Protein AF-A0AA37H7M9-F1 (afdb_monomer_lite)

Radius of gyration: 29.8 Å; chains: 1; bounding box: 54×52×130 Å

Secondary structure (DSSP, 8-state):
--HHHHHHHTT-----SS-PPPPHHHHHHHHHHHHHHHHHHHH--SS--HHHHHHHHTSSS--SSHHHHHHHHHHH-HHHHHHHHHHHHHHH-PPTT----B----TTS----TT-GGGSTT--GGGTT-BSSTTSPP-GGGSGGG---TTB-TTT-SBP-GGG-SS-SS---S--TT-S--HHHHHHHHHHH-GGGGHHHHHHHTTTB-TTT-SBPPTT-EEEESS-HHHHHHHTTTS-HHHHGGGTSTTTEEEE-HHHHHHHHHHHHHHHHHHHHHHHHHHHHT----------PPPTT------

pLDDT: mean 84.85, std 18.88, range [40.47, 98.69]

Organism: NCBI:txid2038277

Structure (mmCIF, N/CA/C/O backbone):
data_AF-A0AA37H7M9-F1
#
_entry.id   AF-A0AA37H7M9-F1
#
loop_
_atom_site.group_PDB
_atom_site.id
_atom_site.type_symbol
_atom_site.label_atom_id
_atom_site.label_alt_id
_atom_site.label_comp_id
_atom_site.label_asym_id
_atom_site.label_entity_id
_atom_site.label_seq_id
_atom_site.pdbx_PDB_ins_code
_atom_site.Cartn_x
_atom_site.Cartn_y
_atom_site.Cartn_z
_atom_site.occupancy
_atom_site.B_iso_or_equiv
_atom_site.auth_seq_id
_atom_site.auth_comp_id
_atom_site.auth_asym_id
_atom_site.auth_atom_id
_atom_site.pdbx_PDB_model_num
ATOM 1 N N . MET A 1 1 ? 6.239 -7.434 -36.871 1.00 49.59 1 MET A N 1
ATOM 2 C CA . MET A 1 1 ? 5.783 -6.298 -36.047 1.00 49.59 1 MET A CA 1
ATOM 3 C C . MET A 1 1 ? 5.799 -6.686 -34.582 1.00 49.59 1 MET A C 1
ATOM 5 O O . MET A 1 1 ? 5.120 -7.639 -34.207 1.00 49.59 1 MET A O 1
ATOM 9 N N . THR A 1 2 ? 6.576 -5.991 -33.763 1.00 62.47 2 THR A N 1
ATOM 10 C CA . THR A 1 2 ? 6.638 -6.235 -32.319 1.00 62.47 2 THR A CA 1
ATOM 11 C C . THR A 1 2 ? 5.370 -5.711 -31.629 1.00 62.47 2 THR A C 1
ATOM 13 O O . THR A 1 2 ? 4.677 -4.814 -32.116 1.00 62.47 2 THR A O 1
ATOM 16 N N . LEU A 1 3 ? 5.032 -6.260 -30.458 1.00 52.28 3 LEU A N 1
ATOM 17 C CA . LEU A 1 3 ? 3.915 -5.763 -29.641 1.00 52.28 3 LEU A CA 1
ATOM 18 C C . LEU A 1 3 ? 4.113 -4.280 -29.243 1.00 52.28 3 LEU A C 1
ATOM 20 O O . LEU A 1 3 ? 3.139 -3.551 -29.053 1.00 52.28 3 LEU A O 1
ATOM 24 N N . ALA A 1 4 ? 5.371 -3.832 -29.148 1.00 49.44 4 ALA A N 1
ATOM 25 C CA . ALA A 1 4 ? 5.747 -2.448 -28.870 1.00 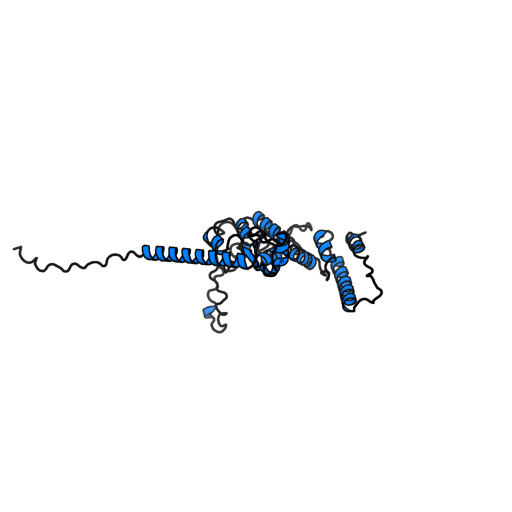49.44 4 ALA A CA 1
ATOM 26 C C . ALA A 1 4 ? 5.407 -1.501 -30.037 1.00 49.44 4 ALA A C 1
ATOM 28 O O . ALA A 1 4 ? 4.900 -0.403 -29.795 1.00 49.44 4 ALA A O 1
ATOM 29 N N . GLU A 1 5 ? 5.583 -1.948 -31.285 1.00 50.59 5 GLU A N 1
ATOM 30 C CA . GLU A 1 5 ? 5.213 -1.186 -32.489 1.00 50.59 5 GLU A CA 1
ATOM 31 C C . GLU A 1 5 ? 3.694 -0.983 -32.584 1.00 50.59 5 GLU A C 1
ATOM 33 O O . GLU A 1 5 ? 3.228 0.130 -32.824 1.00 50.59 5 GLU A O 1
ATOM 38 N N . ARG A 1 6 ? 2.896 -2.022 -32.293 1.00 56.03 6 ARG A N 1
ATOM 39 C CA . ARG A 1 6 ? 1.421 -1.931 -32.331 1.00 56.03 6 ARG A CA 1
ATOM 40 C C . ARG A 1 6 ? 0.844 -1.029 -31.233 1.00 56.03 6 ARG A C 1
ATOM 42 O O . ARG A 1 6 ? -0.179 -0.387 -31.448 1.00 56.03 6 ARG A O 1
ATOM 49 N N . LEU A 1 7 ? 1.483 -0.968 -30.062 1.00 54.03 7 LEU A N 1
ATOM 50 C CA . LEU A 1 7 ? 1.055 -0.101 -28.955 1.00 54.03 7 LEU A CA 1
ATOM 51 C C . LEU A 1 7 ? 1.539 1.349 -29.111 1.00 54.03 7 LEU A C 1
ATOM 53 O O . LEU A 1 7 ? 0.868 2.259 -28.630 1.00 54.03 7 LEU A O 1
ATOM 57 N N . SER A 1 8 ? 2.668 1.572 -29.789 1.00 51.94 8 SER A N 1
ATOM 58 C CA . SER A 1 8 ? 3.183 2.915 -30.081 1.00 51.94 8 SER A CA 1
ATOM 59 C C . SER A 1 8 ? 2.393 3.619 -31.187 1.00 51.94 8 SER A C 1
ATOM 61 O O . SER A 1 8 ? 2.158 4.821 -31.080 1.00 51.94 8 SER A O 1
ATOM 63 N N . ALA A 1 9 ? 1.910 2.877 -32.189 1.00 46.19 9 ALA A N 1
ATOM 64 C CA . ALA A 1 9 ? 1.104 3.427 -33.281 1.00 46.19 9 ALA A CA 1
ATOM 65 C C . ALA A 1 9 ? -0.243 4.018 -32.813 1.00 46.19 9 ALA A C 1
ATOM 67 O O . ALA A 1 9 ? -0.716 4.992 -33.385 1.00 46.19 9 ALA A O 1
ATOM 68 N N . ALA A 1 10 ? -0.830 3.501 -31.727 1.00 43.34 10 ALA A N 1
ATOM 69 C CA . ALA A 1 10 ? -2.107 3.987 -31.191 1.00 43.34 10 ALA A CA 1
ATOM 70 C C . ALA A 1 10 ? -2.009 5.304 -30.388 1.00 43.34 10 ALA A C 1
ATOM 72 O O . ALA A 1 10 ? -3.030 5.837 -29.965 1.00 43.34 10 ALA A O 1
ATOM 73 N N . VAL A 1 11 ? -0.798 5.817 -30.134 1.00 49.84 11 VAL A N 1
ATOM 74 C CA . VAL A 1 11 ? -0.567 7.063 -29.369 1.00 49.84 11 VAL A CA 1
ATOM 75 C C . VAL A 1 11 ? -0.139 8.221 -30.283 1.00 49.84 11 VAL A C 1
ATOM 77 O O . VAL A 1 11 ? -0.049 9.361 -29.838 1.00 49.84 11 VAL A O 1
ATOM 80 N N . ALA A 1 12 ? 0.112 7.955 -31.566 1.00 44.06 12 ALA A N 1
ATOM 81 C CA . ALA A 1 12 ? 0.663 8.916 -32.514 1.00 44.06 12 ALA A CA 1
ATOM 82 C C . ALA A 1 12 ? -0.407 9.514 -33.443 1.00 44.06 12 ALA A C 1
ATOM 84 O O . ALA A 1 12 ? -0.241 9.493 -34.653 1.00 44.06 12 ALA A O 1
ATOM 85 N N . THR A 1 13 ? -1.492 10.060 -32.895 1.00 43.62 13 THR A N 1
ATOM 86 C CA . THR A 1 13 ? -2.420 10.920 -33.653 1.00 43.62 13 THR A CA 1
ATOM 87 C C . THR A 1 13 ? -3.107 11.911 -32.719 1.00 43.62 13 THR A C 1
ATOM 89 O O . THR A 1 13 ? -4.278 11.756 -32.397 1.00 43.62 13 THR A O 1
ATOM 92 N N . GLU A 1 14 ? -2.382 12.940 -32.283 1.00 44.22 14 GLU A N 1
ATOM 93 C CA . GLU A 1 14 ? -2.992 14.203 -31.852 1.00 44.22 14 GLU A CA 1
ATOM 94 C C . GLU A 1 14 ? -2.162 15.363 -32.415 1.00 44.22 14 GLU A C 1
ATOM 96 O O . GLU A 1 14 ? -1.247 15.887 -31.785 1.00 44.22 14 GLU A O 1
ATOM 101 N N . THR A 1 15 ? -2.472 15.755 -33.649 1.00 47.00 15 THR A N 1
ATOM 102 C CA . THR A 1 15 ? -2.198 17.108 -34.137 1.00 47.00 15 THR A CA 1
ATOM 103 C C . THR A 1 15 ? -3.117 18.054 -33.369 1.00 47.00 15 THR A C 1
ATOM 105 O O . THR A 1 15 ? -4.334 18.026 -33.560 1.00 47.00 15 THR A O 1
ATOM 108 N N . GLY A 1 16 ? -2.556 18.836 -32.446 1.00 47.00 16 GLY A N 1
ATOM 109 C CA . GLY A 1 16 ? -3.320 19.802 -31.659 1.00 47.00 16 GLY A CA 1
ATOM 110 C C . GLY A 1 16 ? -4.005 20.860 -32.542 1.00 47.00 16 GLY A C 1
ATOM 111 O O . GLY A 1 16 ? -3.478 21.208 -33.602 1.00 47.00 16 GLY A O 1
ATOM 112 N N . PRO A 1 17 ? -5.169 21.390 -32.126 1.00 56.28 17 PRO A N 1
ATOM 113 C CA . PRO A 1 17 ? -5.854 22.439 -32.861 1.00 56.28 17 PRO A CA 1
ATOM 114 C C . PRO A 1 17 ? -5.124 23.777 -32.658 1.00 56.28 17 PRO A C 1
ATOM 116 O O . PRO A 1 17 ? -4.784 24.142 -31.533 1.00 56.28 17 PRO A O 1
ATOM 119 N N . ALA A 1 18 ? -4.958 24.514 -33.760 1.00 56.09 18 ALA A N 1
ATOM 120 C CA . ALA A 1 18 ? -4.305 25.822 -33.912 1.00 56.09 18 ALA A CA 1
ATOM 121 C C . ALA A 1 18 ? -2.763 25.799 -33.993 1.00 56.09 18 ALA A C 1
ATOM 123 O O . ALA A 1 18 ? -2.074 25.415 -33.054 1.00 56.09 18 ALA A O 1
ATOM 124 N N . GLY A 1 19 ? -2.232 26.289 -35.123 1.00 62.75 19 GLY A N 1
ATOM 125 C CA . GLY A 1 19 ? -0.813 26.367 -35.503 1.00 62.75 19 GLY A CA 1
ATOM 126 C C . GLY A 1 19 ? 0.089 27.261 -34.641 1.00 62.75 19 GLY A C 1
ATOM 127 O O . GLY A 1 19 ? 0.834 28.079 -35.172 1.00 62.75 19 GLY A O 1
ATOM 128 N N . LYS A 1 20 ? 0.053 27.113 -33.313 1.00 70.38 20 LYS A N 1
ATOM 129 C CA . LYS A 1 20 ? 1.095 27.619 -32.416 1.00 70.38 20 LYS A CA 1
ATOM 130 C C . LYS A 1 20 ? 2.231 26.594 -32.316 1.00 70.38 20 LYS A C 1
ATOM 132 O O . LYS A 1 20 ? 1.948 25.403 -32.178 1.00 70.38 20 LYS A O 1
ATOM 137 N N . PRO A 1 21 ? 3.503 27.031 -32.337 1.00 75.56 21 PRO A N 1
ATOM 138 C CA . PRO A 1 21 ? 4.624 26.126 -32.133 1.00 75.56 21 PRO A CA 1
ATOM 139 C C . PRO A 1 21 ? 4.554 25.488 -30.732 1.00 75.56 21 PRO A C 1
ATOM 141 O O . PRO A 1 21 ? 4.090 26.132 -29.781 1.00 75.56 21 PRO A O 1
ATOM 144 N N . PRO A 1 22 ? 5.007 24.230 -30.577 1.00 79.94 22 PRO A N 1
ATOM 145 C CA . PRO A 1 22 ? 5.040 23.560 -29.283 1.00 79.94 22 PRO A CA 1
ATOM 146 C C . PRO A 1 22 ? 5.899 24.351 -28.291 1.00 79.94 22 PRO A C 1
ATOM 148 O O . PRO A 1 22 ? 6.954 24.886 -28.632 1.00 79.94 22 PRO A O 1
ATOM 151 N N . SER A 1 23 ? 5.457 24.421 -27.033 1.00 88.12 23 SER A N 1
ATOM 152 C CA . SER A 1 23 ? 6.237 25.096 -25.990 1.00 88.12 23 SER A CA 1
ATOM 153 C C . SER A 1 23 ? 7.558 24.364 -25.724 1.00 88.12 23 SER A C 1
ATOM 155 O O . SER A 1 23 ? 7.632 23.140 -25.861 1.00 88.12 23 SER A O 1
ATOM 157 N N . ALA A 1 24 ? 8.584 25.081 -25.248 1.00 88.06 24 ALA A N 1
ATOM 158 C CA . ALA A 1 24 ? 9.866 24.485 -24.851 1.00 88.06 24 ALA A CA 1
ATOM 159 C C . ALA A 1 24 ? 9.695 23.323 -23.847 1.00 88.06 24 ALA A C 1
ATOM 161 O O . ALA A 1 24 ? 10.386 22.309 -23.927 1.00 88.06 24 ALA A O 1
ATOM 162 N N . THR A 1 25 ? 8.709 23.422 -22.948 1.00 89.44 25 THR A N 1
ATOM 163 C CA . THR A 1 25 ? 8.340 22.354 -22.007 1.00 89.44 25 THR A CA 1
ATOM 164 C C . THR A 1 25 ? 7.784 21.109 -22.707 1.00 89.44 25 THR A C 1
ATOM 166 O O . THR A 1 25 ? 8.046 19.993 -22.250 1.00 89.44 25 THR A O 1
ATOM 169 N N . SER A 1 26 ? 7.020 21.275 -23.794 1.00 89.19 26 SER A N 1
ATOM 170 C CA . SER A 1 26 ? 6.518 20.155 -24.607 1.00 89.19 26 SER A CA 1
ATOM 171 C C . SER A 1 26 ? 7.667 19.454 -25.319 1.00 89.19 26 SER A C 1
ATOM 173 O O . SER A 1 26 ? 7.854 18.257 -25.122 1.00 89.19 26 SER A O 1
ATOM 175 N N . LEU A 1 27 ? 8.513 20.221 -26.015 1.00 91.56 27 LEU A N 1
ATOM 176 C CA . LEU A 1 27 ? 9.678 19.704 -26.738 1.00 91.56 27 LEU A CA 1
ATOM 177 C C . LEU A 1 27 ? 10.642 18.954 -25.810 1.00 91.56 27 LEU A C 1
ATOM 179 O O . LEU A 1 27 ? 11.072 17.841 -26.111 1.00 91.56 27 LEU A O 1
ATOM 183 N N . TRP A 1 28 ? 10.932 19.516 -24.632 1.00 94.38 28 TRP A N 1
ATOM 184 C CA . TRP A 1 28 ? 11.757 18.841 -23.629 1.00 94.38 28 TRP A CA 1
ATOM 185 C C . TRP A 1 28 ? 11.131 17.522 -23.158 1.00 94.38 28 TRP A C 1
ATOM 187 O O . TRP A 1 28 ? 11.825 16.510 -23.025 1.00 94.38 28 TRP A O 1
ATOM 197 N N . ARG A 1 29 ? 9.816 17.510 -22.901 1.00 94.38 29 ARG A N 1
ATOM 198 C CA . ARG A 1 29 ? 9.102 16.307 -22.452 1.00 94.38 29 ARG A CA 1
ATOM 199 C C . ARG A 1 29 ? 9.095 15.234 -23.536 1.00 94.38 29 ARG A C 1
ATOM 201 O O . ARG A 1 29 ? 9.305 14.066 -23.216 1.00 94.38 29 ARG A O 1
ATOM 208 N N . GLU A 1 30 ? 8.868 15.619 -24.785 1.00 94.88 30 GLU A N 1
ATOM 209 C CA . GLU A 1 30 ? 8.885 14.737 -25.952 1.00 94.88 30 GLU A CA 1
ATOM 210 C C . GLU A 1 30 ? 10.263 14.104 -26.143 1.00 94.88 30 GLU A C 1
ATOM 212 O O . GLU A 1 30 ? 10.365 12.877 -26.132 1.00 94.88 30 GLU A O 1
ATOM 217 N N . ALA A 1 31 ? 11.332 14.907 -26.185 1.00 95.69 31 ALA A N 1
ATOM 218 C CA . ALA A 1 31 ? 12.705 14.412 -26.307 1.00 95.69 31 ALA A CA 1
ATOM 219 C C . ALA A 1 31 ? 13.080 13.469 -25.149 1.00 95.69 31 ALA A C 1
ATOM 221 O O . ALA A 1 31 ? 13.620 12.377 -25.357 1.00 95.69 31 ALA A O 1
ATOM 222 N N . ARG A 1 32 ? 12.723 13.841 -23.911 1.00 96.69 32 ARG A N 1
ATOM 223 C CA . ARG A 1 32 ? 12.938 12.997 -22.728 1.00 96.69 32 ARG A CA 1
ATOM 224 C C . ARG A 1 32 ? 12.173 11.676 -22.820 1.00 96.69 32 ARG A C 1
ATOM 226 O O . ARG A 1 32 ? 12.726 10.630 -22.475 1.00 96.69 32 ARG A O 1
ATOM 233 N N . ASN A 1 33 ? 10.917 11.706 -23.258 1.00 97.69 33 ASN A N 1
ATOM 234 C CA . ASN A 1 33 ? 10.096 10.509 -23.407 1.00 97.69 33 ASN A CA 1
ATOM 235 C C . ASN A 1 33 ? 10.586 9.615 -24.547 1.00 97.69 33 ASN A C 1
ATOM 237 O O . ASN A 1 33 ? 10.577 8.401 -24.371 1.00 97.69 33 ASN A O 1
ATOM 241 N N . ALA A 1 34 ? 11.056 10.177 -25.661 1.00 97.44 34 ALA A N 1
ATOM 242 C CA . ALA A 1 34 ? 11.663 9.417 -26.751 1.00 97.44 34 ALA A CA 1
ATOM 243 C C . ALA A 1 34 ? 12.893 8.639 -26.256 1.00 97.44 34 ALA A C 1
ATOM 245 O O . ALA A 1 34 ? 12.956 7.417 -26.394 1.00 97.44 34 ALA A O 1
ATOM 246 N N . ALA A 1 35 ? 13.810 9.314 -25.552 1.00 97.69 35 ALA A N 1
ATOM 247 C CA . ALA A 1 35 ? 14.975 8.668 -24.950 1.00 97.69 35 ALA A CA 1
ATOM 248 C C . ALA A 1 35 ? 14.588 7.602 -23.905 1.00 97.69 35 ALA A C 1
ATOM 250 O O . ALA A 1 35 ? 15.196 6.532 -23.841 1.00 97.69 35 ALA A O 1
ATOM 251 N N . ALA A 1 36 ? 13.570 7.868 -23.079 1.00 97.94 36 ALA A N 1
ATOM 252 C CA . ALA A 1 36 ? 13.087 6.912 -22.085 1.00 97.94 36 ALA A CA 1
ATOM 253 C C . ALA A 1 36 ? 12.423 5.680 -22.722 1.00 97.94 36 ALA A C 1
ATOM 255 O O . ALA A 1 36 ? 12.659 4.568 -22.252 1.00 97.94 36 ALA A O 1
ATOM 256 N N . ARG A 1 37 ? 11.641 5.857 -23.796 1.00 98.00 37 ARG A N 1
ATOM 257 C CA . ARG A 1 37 ? 11.022 4.763 -24.560 1.00 98.00 37 ARG A CA 1
ATOM 258 C C . ARG A 1 37 ? 12.080 3.870 -25.192 1.00 98.00 37 ARG A C 1
ATOM 260 O O . ARG A 1 37 ? 12.026 2.668 -24.971 1.00 98.00 37 ARG A O 1
ATOM 267 N N . ALA A 1 38 ? 13.081 4.452 -25.853 1.00 97.75 38 ALA A N 1
ATOM 268 C CA . ALA A 1 38 ? 14.180 3.690 -26.445 1.00 97.75 38 ALA A CA 1
ATOM 269 C C . ALA A 1 38 ? 14.935 2.850 -25.394 1.00 97.75 38 ALA A C 1
ATOM 271 O O . ALA A 1 38 ? 15.241 1.679 -25.616 1.00 97.75 38 ALA A O 1
ATOM 272 N N . ARG A 1 39 ? 15.194 3.414 -24.203 1.00 97.94 39 ARG A N 1
ATOM 273 C CA . ARG A 1 39 ? 15.824 2.677 -23.088 1.00 97.94 39 ARG A CA 1
ATOM 274 C C . ARG A 1 39 ? 14.933 1.569 -22.535 1.00 97.94 39 ARG A C 1
ATOM 276 O O . ARG A 1 39 ? 15.428 0.476 -22.248 1.00 97.94 39 ARG A O 1
ATOM 283 N N . LEU A 1 40 ? 13.641 1.849 -22.374 1.00 97.69 40 LEU A N 1
ATOM 284 C CA . LEU A 1 40 ? 12.674 0.864 -21.909 1.00 97.69 40 LEU A CA 1
ATOM 285 C C . LEU A 1 40 ? 12.622 -0.304 -22.892 1.00 97.69 40 LEU A C 1
ATOM 287 O O . LEU A 1 40 ? 12.844 -1.433 -22.476 1.00 97.69 40 LEU A O 1
ATOM 291 N N . GLU A 1 41 ? 12.421 -0.026 -24.177 1.00 96.81 41 GLU A N 1
ATOM 292 C CA . GLU A 1 41 ? 12.347 -1.021 -25.246 1.00 96.81 41 GLU A CA 1
ATOM 293 C C . GLU A 1 41 ? 13.598 -1.897 -25.310 1.00 96.81 41 GLU A C 1
ATOM 295 O O . GLU A 1 41 ? 13.487 -3.119 -25.249 1.00 96.81 41 GLU A O 1
ATOM 300 N N . LYS A 1 42 ? 14.792 -1.289 -25.280 1.00 97.06 42 LYS A N 1
ATOM 301 C CA . LYS A 1 42 ? 16.069 -2.021 -25.258 1.00 97.06 42 LYS A CA 1
ATOM 302 C C . LYS A 1 42 ? 16.203 -2.986 -24.072 1.00 97.06 42 LYS A C 1
ATOM 304 O O . LYS A 1 42 ? 16.938 -3.964 -24.154 1.00 97.06 42 LYS A O 1
ATOM 309 N N . SER A 1 43 ? 15.548 -2.695 -22.949 1.00 96.00 43 SER A N 1
ATOM 310 C CA . SER A 1 43 ? 15.656 -3.479 -21.711 1.00 96.00 43 SER A CA 1
ATOM 311 C C . SER A 1 43 ? 14.435 -4.355 -21.418 1.00 96.00 43 SER A C 1
ATOM 313 O O . SER A 1 43 ? 14.421 -5.055 -20.396 1.00 96.00 43 SER A O 1
ATOM 315 N N . LEU A 1 44 ? 13.417 -4.347 -22.288 1.00 95.81 44 LEU A N 1
ATOM 316 C CA . LEU A 1 44 ? 12.236 -5.184 -22.124 1.00 95.81 44 LEU A CA 1
ATOM 317 C C . LEU A 1 44 ? 12.598 -6.662 -22.343 1.00 95.81 44 LEU A C 1
ATOM 319 O O . LEU A 1 44 ? 13.188 -7.016 -23.360 1.00 95.81 44 LEU A O 1
ATOM 323 N N . PRO A 1 45 ? 12.238 -7.557 -21.408 1.00 94.62 45 PRO A N 1
ATOM 324 C CA . PRO A 1 45 ? 12.305 -8.991 -21.666 1.00 94.62 45 PRO A CA 1
ATOM 325 C C . PRO A 1 45 ? 11.248 -9.417 -22.696 1.00 94.62 45 PRO A C 1
ATOM 327 O O . PRO A 1 45 ? 10.224 -8.750 -22.843 1.00 94.62 45 PRO A O 1
ATOM 330 N N . ALA A 1 46 ? 11.452 -10.583 -23.321 1.00 92.62 46 ALA A N 1
ATOM 331 C CA . ALA A 1 46 ? 10.510 -11.167 -24.284 1.00 92.62 46 ALA A CA 1
ATOM 332 C C . ALA A 1 46 ? 9.079 -11.292 -23.727 1.00 92.62 46 ALA A C 1
ATOM 334 O O . ALA A 1 46 ? 8.105 -11.006 -24.419 1.00 92.62 46 ALA A O 1
ATOM 335 N N . VAL A 1 47 ? 8.957 -11.662 -22.448 1.00 94.50 47 VAL A N 1
ATOM 336 C CA . VAL A 1 47 ? 7.685 -11.690 -21.720 1.00 94.50 47 VAL A CA 1
ATOM 337 C C . VAL A 1 47 ? 7.641 -10.518 -20.748 1.00 94.50 47 VAL A C 1
ATOM 339 O O . VAL A 1 47 ? 8.417 -10.464 -19.793 1.00 94.50 47 VAL A O 1
ATOM 342 N N . PHE A 1 48 ? 6.717 -9.581 -20.949 1.00 96.00 48 PHE A N 1
ATOM 343 C CA . PHE A 1 48 ? 6.480 -8.478 -20.017 1.00 96.00 48 PHE A CA 1
ATOM 344 C C . PHE A 1 48 ? 4.976 -8.197 -19.870 1.00 96.00 48 PHE A C 1
ATOM 346 O O . PHE A 1 48 ? 4.255 -8.258 -20.868 1.00 96.00 48 PHE A O 1
ATOM 353 N N . PRO A 1 49 ? 4.458 -7.882 -18.663 1.00 96.19 49 PRO A N 1
ATOM 354 C CA . PRO A 1 49 ? 3.020 -7.708 -18.473 1.00 96.19 49 PRO A CA 1
ATOM 355 C C . PRO A 1 49 ? 2.455 -6.560 -19.321 1.00 96.19 49 PRO A C 1
ATOM 357 O O . PRO A 1 49 ? 2.742 -5.385 -19.077 1.00 96.19 49 PRO A O 1
ATOM 360 N N . VAL A 1 50 ? 1.581 -6.889 -20.274 1.00 96.50 50 VAL A N 1
ATOM 361 C CA . VAL A 1 50 ? 0.963 -5.913 -21.189 1.00 96.50 50 VAL A CA 1
ATOM 362 C C . VAL A 1 50 ? 0.267 -4.756 -20.454 1.00 96.50 50 VAL A C 1
ATOM 364 O O . VAL A 1 50 ? 0.483 -3.608 -20.847 1.00 96.5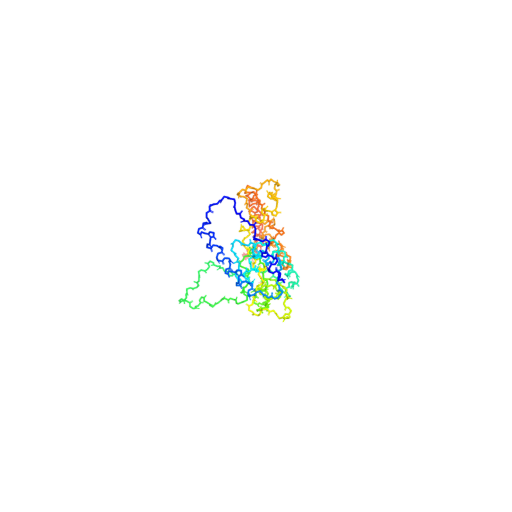0 50 VAL A O 1
ATOM 367 N N . PRO A 1 51 ? -0.499 -4.974 -19.359 1.00 97.50 51 PRO A N 1
ATOM 368 C CA . PRO A 1 51 ? -1.104 -3.865 -18.619 1.00 97.50 51 PRO A CA 1
ATOM 369 C C . PRO A 1 51 ? -0.074 -2.900 -18.015 1.00 97.50 51 PRO A C 1
ATOM 371 O O . PRO A 1 51 ? -0.327 -1.698 -17.946 1.00 97.50 51 PRO A O 1
ATOM 374 N N . VAL A 1 52 ? 1.093 -3.410 -17.604 1.00 98.19 52 VAL A N 1
ATOM 375 C CA . VAL A 1 52 ? 2.185 -2.596 -17.049 1.00 98.19 52 VAL A CA 1
ATOM 376 C C . VAL A 1 52 ? 2.826 -1.763 -18.152 1.00 98.19 52 VAL A C 1
ATOM 378 O O . VAL A 1 52 ? 3.024 -0.565 -17.961 1.00 98.19 52 VAL A O 1
ATOM 381 N N . LEU A 1 53 ? 3.106 -2.365 -19.313 1.00 98.00 53 LEU A N 1
ATOM 382 C CA . LEU A 1 53 ? 3.681 -1.648 -20.453 1.00 98.00 53 LEU A CA 1
ATOM 383 C C . LEU A 1 53 ? 2.740 -0.558 -20.970 1.00 98.00 53 LEU A C 1
ATOM 385 O O . LEU A 1 53 ? 3.161 0.581 -21.147 1.00 98.00 53 LEU A O 1
ATOM 389 N N . ARG A 1 54 ? 1.453 -0.882 -21.142 1.00 98.38 54 ARG A N 1
ATOM 390 C CA . ARG A 1 54 ? 0.435 0.086 -21.569 1.00 98.38 54 ARG A CA 1
ATOM 391 C C . ARG A 1 54 ? 0.374 1.279 -20.617 1.00 98.38 54 ARG A C 1
ATOM 393 O O . ARG A 1 54 ? 0.429 2.418 -21.067 1.00 98.38 54 ARG A O 1
ATOM 400 N N . HIS A 1 55 ? 0.320 1.020 -19.308 1.00 98.31 55 HIS A N 1
ATOM 401 C CA . HIS A 1 55 ? 0.341 2.076 -18.291 1.00 98.31 55 HIS A CA 1
ATOM 402 C C . HIS A 1 55 ? 1.621 2.911 -18.347 1.00 98.31 55 HIS A C 1
ATOM 404 O O . HIS A 1 55 ? 1.561 4.127 -18.210 1.00 98.31 55 HIS A O 1
ATOM 410 N N . ALA A 1 56 ? 2.782 2.276 -18.531 1.00 98.12 56 ALA A N 1
ATOM 411 C CA . ALA A 1 56 ? 4.066 2.964 -18.615 1.00 98.12 56 ALA A CA 1
ATOM 412 C C . ALA A 1 56 ? 4.130 3.930 -19.807 1.00 98.12 56 ALA A C 1
ATOM 414 O O . ALA A 1 56 ? 4.545 5.077 -19.637 1.00 98.12 56 ALA A O 1
ATOM 415 N N . LEU A 1 57 ? 3.684 3.488 -20.986 1.00 97.50 57 LEU A N 1
ATOM 416 C CA . LEU A 1 57 ? 3.686 4.297 -22.208 1.00 97.50 57 LEU A CA 1
ATOM 417 C C . LEU A 1 57 ? 2.641 5.421 -22.181 1.00 97.50 57 LEU A C 1
ATOM 419 O O . LEU A 1 57 ? 2.852 6.450 -22.819 1.00 97.50 57 LEU A O 1
ATOM 423 N N . SER A 1 58 ? 1.564 5.265 -21.401 1.00 97.31 58 SER A N 1
ATOM 424 C CA . SER A 1 58 ? 0.539 6.297 -21.206 1.00 97.31 58 SER A CA 1
ATOM 425 C C . SER A 1 58 ? 0.893 7.329 -20.125 1.00 97.31 58 SER A C 1
ATOM 427 O O . SER A 1 58 ? 0.062 8.173 -19.782 1.00 97.31 58 SER A O 1
ATOM 429 N N . ARG A 1 59 ? 2.080 7.255 -19.504 1.00 96.62 59 ARG A N 1
ATOM 430 C CA . ARG A 1 59 ? 2.498 8.245 -18.501 1.00 96.62 59 ARG A CA 1
ATOM 431 C C . ARG A 1 59 ? 2.964 9.539 -19.169 1.00 96.62 59 ARG A C 1
ATOM 433 O O . ARG A 1 59 ? 3.671 9.469 -20.169 1.00 96.62 59 ARG A O 1
ATOM 440 N N . PRO A 1 60 ? 2.710 10.712 -18.549 1.00 95.56 60 PRO A N 1
ATOM 441 C CA . PRO A 1 60 ? 3.282 11.976 -19.019 1.00 95.56 60 PRO A CA 1
ATOM 442 C C . PRO A 1 60 ? 4.813 11.950 -19.103 1.00 95.56 60 PRO A C 1
ATOM 444 O O . PRO A 1 60 ? 5.394 12.557 -19.997 1.00 95.56 60 PRO A O 1
ATOM 447 N N . LEU A 1 61 ? 5.457 11.234 -18.173 1.00 96.69 61 LEU A N 1
ATOM 448 C CA . LEU A 1 61 ? 6.878 10.901 -18.211 1.00 96.69 61 LEU A CA 1
ATOM 449 C C . LEU A 1 61 ? 7.029 9.381 -18.216 1.00 96.69 61 LEU A C 1
ATOM 451 O O . LEU A 1 61 ? 6.664 8.720 -17.237 1.00 96.69 61 LEU A O 1
ATOM 455 N N . VAL A 1 62 ? 7.549 8.840 -19.317 1.00 97.69 62 VAL A N 1
ATOM 456 C CA . VAL A 1 62 ? 7.715 7.395 -19.504 1.00 97.69 62 VAL A CA 1
ATOM 457 C C . VAL A 1 62 ? 8.812 6.885 -18.562 1.00 97.69 62 VAL A C 1
ATOM 459 O O . VAL A 1 62 ? 9.907 7.455 -18.525 1.00 97.69 62 VAL A O 1
ATOM 462 N N . PRO A 1 63 ? 8.561 5.822 -17.776 1.00 97.81 63 PRO A N 1
ATOM 463 C CA . PRO A 1 63 ? 9.598 5.218 -16.952 1.00 97.81 63 PRO A CA 1
ATOM 464 C C . PRO A 1 63 ? 10.653 4.554 -17.858 1.00 97.81 63 PRO A C 1
ATOM 466 O O . PRO A 1 63 ? 10.293 3.723 -18.689 1.00 97.81 63 PRO A O 1
ATOM 469 N N . PRO A 1 64 ? 11.951 4.864 -17.696 1.00 97.69 64 PRO A N 1
ATOM 470 C CA . PRO A 1 64 ? 12.986 4.433 -18.640 1.00 97.69 64 PRO A CA 1
ATOM 471 C C . PRO A 1 64 ? 13.417 2.967 -18.483 1.00 97.69 64 PRO A C 1
ATOM 473 O O . PRO A 1 64 ? 14.251 2.504 -19.253 1.00 97.69 64 PRO A O 1
ATOM 476 N N . THR A 1 65 ? 12.921 2.247 -17.469 1.00 98.12 65 THR A N 1
ATOM 477 C CA . THR A 1 65 ? 13.303 0.852 -17.199 1.00 98.12 65 THR A CA 1
ATOM 478 C C . THR A 1 65 ? 12.091 -0.008 -16.820 1.00 98.12 65 THR A C 1
ATOM 480 O O . THR A 1 65 ? 11.139 0.507 -16.220 1.00 98.12 65 THR A O 1
ATOM 483 N N . PRO A 1 66 ? 12.121 -1.333 -17.077 1.00 97.56 66 PRO A N 1
ATOM 484 C CA . PRO A 1 66 ? 11.027 -2.241 -16.736 1.00 97.56 66 PRO A CA 1
ATOM 485 C C . PRO A 1 66 ? 10.698 -2.251 -15.241 1.00 97.56 66 PRO A C 1
ATOM 487 O O . PRO A 1 66 ? 9.530 -2.304 -14.859 1.00 97.56 66 PRO A O 1
ATOM 490 N N . ARG A 1 67 ? 11.717 -2.133 -14.377 1.00 96.94 67 ARG A N 1
ATOM 491 C CA . ARG A 1 67 ? 11.518 -2.016 -12.927 1.00 96.94 67 ARG A CA 1
ATOM 492 C C . ARG A 1 67 ? 10.692 -0.780 -12.577 1.00 96.94 67 ARG A C 1
ATOM 494 O O . ARG A 1 67 ? 9.707 -0.890 -11.852 1.00 96.94 67 ARG A O 1
ATOM 501 N N . LEU A 1 68 ? 11.062 0.384 -13.110 1.00 98.06 68 LEU A N 1
ATOM 502 C CA . LEU A 1 68 ? 10.328 1.625 -12.856 1.00 98.06 68 LEU A CA 1
ATOM 503 C C . LEU A 1 68 ? 8.923 1.596 -13.473 1.00 98.06 68 LEU A C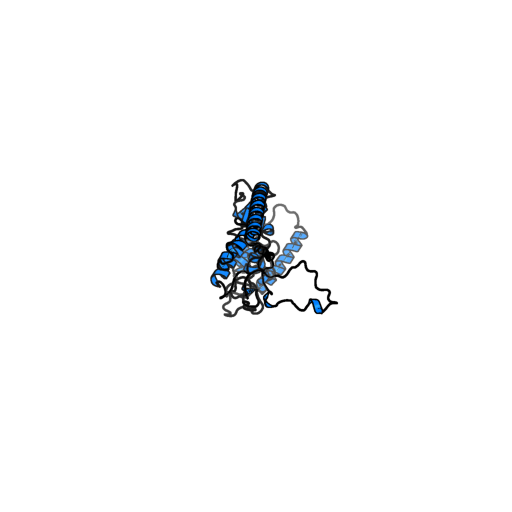 1
ATOM 505 O O . LEU A 1 68 ? 8.001 2.179 -12.904 1.00 98.06 68 LEU A O 1
ATOM 509 N N . ALA A 1 69 ? 8.729 0.885 -14.587 1.00 98.44 69 ALA A N 1
ATOM 510 C CA . ALA A 1 69 ? 7.408 0.638 -15.159 1.00 98.44 69 ALA A CA 1
ATOM 511 C C . ALA A 1 69 ? 6.516 -0.177 -14.207 1.00 98.44 69 ALA A C 1
ATOM 513 O O . ALA A 1 69 ? 5.388 0.232 -13.926 1.00 98.44 69 ALA A O 1
ATOM 514 N N . VAL A 1 70 ? 7.041 -1.273 -13.647 1.00 98.31 70 VAL A N 1
ATOM 515 C CA . VAL A 1 70 ? 6.346 -2.100 -12.645 1.00 98.31 70 VAL A CA 1
ATOM 516 C C . VAL A 1 70 ? 6.019 -1.292 -11.385 1.00 98.31 70 VAL A C 1
ATOM 518 O O . VAL A 1 70 ? 4.876 -1.306 -10.927 1.00 98.31 70 VAL A O 1
ATOM 521 N N . GLU A 1 71 ? 6.984 -0.544 -10.842 1.00 98.00 71 GLU A N 1
ATOM 522 C CA . GLU A 1 71 ? 6.758 0.308 -9.669 1.00 98.00 71 GLU A CA 1
ATOM 523 C C . GLU A 1 71 ? 5.704 1.393 -9.943 1.00 98.00 71 GLU A C 1
ATOM 525 O O . GLU A 1 71 ? 4.800 1.602 -9.131 1.00 98.00 71 GLU A O 1
ATOM 530 N N . SER A 1 72 ? 5.780 2.062 -11.099 1.00 98.12 72 SER A N 1
ATOM 531 C CA . SER A 1 72 ? 4.799 3.066 -11.522 1.00 98.12 72 SER A CA 1
ATOM 532 C C . SER A 1 72 ? 3.398 2.470 -11.643 1.00 98.12 72 SER A C 1
ATOM 534 O O . SER A 1 72 ? 2.438 3.084 -11.173 1.00 98.12 72 SER A O 1
ATOM 536 N N . TYR A 1 73 ? 3.264 1.276 -12.226 1.00 98.56 73 TYR A N 1
ATOM 537 C CA . TYR A 1 73 ? 1.979 0.592 -12.351 1.00 98.56 73 TYR A CA 1
ATOM 538 C C . TYR A 1 73 ? 1.332 0.372 -10.982 1.00 98.56 73 TYR A C 1
ATOM 540 O O . TYR A 1 73 ? 0.214 0.837 -10.761 1.00 98.56 73 TYR A O 1
ATOM 548 N N . TRP A 1 74 ? 2.037 -0.245 -10.032 1.00 98.38 74 TRP A N 1
ATOM 549 C CA . TRP A 1 74 ? 1.459 -0.539 -8.717 1.00 98.38 74 TRP A CA 1
ATOM 550 C C . TRP A 1 74 ? 1.134 0.714 -7.901 1.00 98.38 74 TRP A C 1
ATOM 552 O O . TRP A 1 74 ? 0.082 0.755 -7.265 1.00 98.38 74 TRP A O 1
ATOM 562 N N . ARG A 1 75 ? 1.954 1.772 -7.989 1.00 96.94 75 ARG A N 1
ATOM 563 C CA . ARG A 1 75 ? 1.669 3.064 -7.332 1.00 96.94 75 ARG A CA 1
ATOM 564 C C . ARG A 1 75 ? 0.355 3.700 -7.802 1.00 96.94 75 ARG A C 1
ATOM 566 O O . ARG A 1 75 ? -0.314 4.347 -7.008 1.00 96.94 75 ARG A O 1
ATOM 573 N N . HIS A 1 76 ? -0.030 3.505 -9.064 1.00 97.00 76 HIS A N 1
ATOM 574 C CA . HIS A 1 76 ? -1.282 4.045 -9.616 1.00 97.00 76 HIS A CA 1
ATOM 575 C C . HIS A 1 76 ? -2.466 3.076 -9.509 1.00 97.00 76 HIS A C 1
ATOM 577 O O . HIS A 1 76 ? -3.613 3.479 -9.687 1.00 97.00 76 HIS A O 1
ATOM 583 N N . HIS A 1 77 ? -2.205 1.809 -9.193 1.00 97.75 77 HIS A N 1
ATOM 584 C CA . HIS A 1 77 ? -3.217 0.768 -9.032 1.00 97.75 77 HIS A CA 1
ATOM 585 C C . HIS A 1 77 ? -3.295 0.312 -7.575 1.00 97.75 77 HIS A C 1
ATOM 587 O O . HIS A 1 77 ? -3.350 -0.885 -7.289 1.00 97.75 77 HIS A O 1
ATOM 593 N N . ILE A 1 78 ? -3.331 1.276 -6.651 1.00 97.88 78 ILE A N 1
ATOM 594 C CA . ILE A 1 78 ? -3.240 1.032 -5.207 1.00 97.88 78 ILE A CA 1
ATOM 595 C C . ILE A 1 78 ? -4.311 0.060 -4.695 1.00 97.88 78 ILE A C 1
ATOM 597 O O . ILE A 1 78 ? -4.042 -0.781 -3.843 1.00 97.88 78 ILE A O 1
ATOM 601 N N . LEU A 1 79 ? -5.511 0.091 -5.289 1.00 98.12 79 LEU A N 1
ATOM 602 C CA . LEU A 1 79 ? -6.590 -0.813 -4.899 1.00 98.12 79 LEU A CA 1
ATOM 603 C C . LEU A 1 79 ? -6.325 -2.270 -5.304 1.00 98.12 79 LEU A C 1
ATOM 605 O O . LEU A 1 79 ? -6.735 -3.197 -4.611 1.00 98.12 79 LEU A O 1
ATOM 609 N N . ARG A 1 80 ? -5.650 -2.478 -6.442 1.00 98.44 80 ARG A N 1
ATOM 610 C CA . ARG A 1 80 ? -5.202 -3.811 -6.867 1.00 98.44 80 ARG A CA 1
ATOM 611 C C . ARG A 1 80 ? -4.013 -4.264 -6.028 1.00 98.44 80 ARG A C 1
ATOM 613 O O . ARG A 1 80 ? -3.949 -5.439 -5.694 1.00 98.44 80 ARG A O 1
ATOM 620 N N . ALA A 1 81 ? -3.112 -3.340 -5.687 1.00 98.62 81 ALA A N 1
ATOM 621 C CA . ALA A 1 81 ? -1.964 -3.617 -4.835 1.00 98.62 81 ALA A CA 1
ATOM 622 C C . ALA A 1 81 ? -2.399 -4.148 -3.459 1.00 98.62 81 ALA A C 1
ATOM 624 O O . ALA A 1 81 ? -1.910 -5.197 -3.061 1.00 98.62 81 ALA A O 1
ATOM 625 N N . ASP A 1 82 ? -3.361 -3.494 -2.792 1.00 98.62 82 ASP A N 1
ATOM 626 C CA . ASP A 1 82 ? -3.937 -3.970 -1.520 1.00 98.62 82 ASP A CA 1
ATOM 627 C C . ASP A 1 82 ? -4.466 -5.402 -1.622 1.00 98.62 82 ASP A C 1
ATOM 629 O O . ASP A 1 82 ? -4.069 -6.278 -0.856 1.00 98.62 82 ASP A O 1
ATOM 633 N N . ARG A 1 83 ? -5.353 -5.646 -2.596 1.00 98.56 83 ARG A N 1
ATOM 634 C CA . ARG A 1 83 ? -5.988 -6.957 -2.776 1.00 98.56 83 ARG A CA 1
ATOM 635 C C . ARG A 1 83 ? -4.955 -8.042 -3.041 1.00 98.56 83 ARG A C 1
ATOM 637 O O . ARG A 1 83 ? -5.042 -9.110 -2.450 1.00 98.56 83 ARG A O 1
ATOM 644 N N . LEU A 1 84 ? -3.981 -7.756 -3.904 1.00 98.69 84 LEU A N 1
ATOM 645 C CA . LEU A 1 84 ? -2.920 -8.700 -4.220 1.00 98.69 84 LEU A CA 1
ATOM 646 C C . LEU A 1 84 ? -2.030 -8.965 -3.003 1.00 98.69 84 LEU A C 1
ATOM 648 O O . LEU A 1 84 ? -1.767 -10.120 -2.708 1.00 98.69 84 LEU A O 1
ATOM 652 N N . ALA A 1 85 ? -1.595 -7.932 -2.279 1.00 98.62 85 ALA A N 1
ATOM 653 C CA . ALA A 1 85 ? -0.736 -8.105 -1.111 1.00 98.62 85 ALA A CA 1
ATOM 654 C C . ALA A 1 85 ? -1.413 -8.952 -0.022 1.00 98.62 85 ALA A C 1
ATOM 656 O O . ALA A 1 85 ? -0.779 -9.851 0.524 1.00 98.62 85 ALA A O 1
ATOM 657 N N . ARG A 1 86 ? -2.710 -8.729 0.241 1.00 98.44 86 ARG A N 1
ATOM 658 C CA . ARG A 1 86 ? -3.479 -9.555 1.187 1.00 98.44 86 ARG A CA 1
ATOM 659 C C . ARG A 1 86 ? -3.704 -10.979 0.681 1.00 98.44 86 ARG A C 1
ATOM 661 O O . ARG A 1 86 ? -3.615 -11.907 1.471 1.00 98.44 86 ARG A O 1
ATOM 668 N N . ALA A 1 87 ? -3.938 -11.170 -0.618 1.00 98.62 87 ALA A N 1
ATOM 669 C CA . ALA A 1 87 ? -4.043 -12.510 -1.199 1.00 98.62 87 ALA A CA 1
ATOM 670 C C . ALA A 1 87 ? -2.715 -13.283 -1.112 1.00 98.62 87 ALA A C 1
ATOM 672 O O . ALA A 1 87 ? -2.715 -14.465 -0.794 1.00 98.62 87 ALA A O 1
ATOM 673 N N . LEU A 1 88 ? -1.581 -12.611 -1.342 1.00 98.69 88 LEU A N 1
ATOM 674 C CA . LEU A 1 88 ? -0.251 -13.203 -1.183 1.00 98.69 88 LEU A CA 1
ATOM 675 C C . LEU A 1 88 ? 0.034 -13.559 0.282 1.00 98.69 88 LEU A C 1
ATOM 677 O O . LEU A 1 88 ? 0.558 -14.633 0.545 1.00 98.69 88 LEU A O 1
ATOM 681 N N . ALA A 1 89 ? -0.347 -12.692 1.225 1.00 98.31 89 ALA A N 1
ATOM 682 C CA . ALA A 1 89 ? -0.236 -12.983 2.653 1.00 98.31 89 ALA A CA 1
ATOM 683 C C . ALA A 1 89 ? -1.095 -14.193 3.051 1.00 98.31 89 ALA A C 1
ATOM 685 O O . ALA A 1 89 ? -0.610 -15.088 3.735 1.00 98.31 89 ALA A O 1
ATOM 686 N N . ALA A 1 90 ? -2.337 -14.270 2.562 1.00 98.06 90 ALA A N 1
ATOM 687 C CA . ALA A 1 90 ? -3.207 -15.423 2.784 1.00 98.06 90 ALA A CA 1
ATOM 688 C C . ALA A 1 90 ? -2.614 -16.718 2.210 1.00 98.06 90 ALA A C 1
ATOM 690 O O . ALA A 1 90 ? -2.687 -17.752 2.862 1.00 98.06 90 ALA A O 1
ATOM 691 N N . ALA A 1 91 ? -1.974 -16.652 1.039 1.00 98.12 91 ALA A N 1
ATOM 692 C CA . ALA A 1 91 ? -1.288 -17.797 0.442 1.00 98.12 91 ALA A CA 1
ATOM 693 C C . ALA A 1 91 ? -0.050 -18.250 1.237 1.00 98.12 91 ALA A C 1
ATOM 695 O O . ALA A 1 91 ? 0.300 -19.423 1.190 1.00 98.12 91 ALA A O 1
ATOM 696 N N . SER A 1 92 ? 0.623 -17.341 1.951 1.00 97.12 92 SER A N 1
ATOM 697 C CA . SER A 1 92 ? 1.716 -17.698 2.868 1.00 97.12 92 SER A CA 1
ATOM 698 C C . SER A 1 92 ? 1.225 -18.244 4.204 1.00 97.12 92 SER A C 1
ATOM 700 O O . SER A 1 92 ? 1.945 -19.008 4.835 1.00 97.12 92 SER A O 1
ATOM 702 N N . GLY A 1 93 ? 0.028 -17.847 4.636 1.00 96.19 93 GLY A N 1
ATOM 703 C CA . GLY A 1 93 ? -0.477 -18.171 5.962 1.00 96.19 93 GLY A CA 1
ATOM 704 C C . GLY A 1 93 ? 0.262 -17.429 7.077 1.00 96.19 93 GLY A C 1
ATOM 705 O O . GLY A 1 93 ? 1.152 -16.605 6.850 1.00 96.19 93 GLY A O 1
ATOM 706 N N . GLN A 1 94 ? -0.160 -17.703 8.306 1.00 95.81 94 GLN A N 1
ATOM 707 C CA . GLN A 1 94 ? 0.530 -17.244 9.504 1.00 95.81 94 GLN A CA 1
ATOM 708 C C . GLN A 1 94 ? 1.720 -18.171 9.793 1.00 95.81 94 GLN A C 1
ATOM 710 O O . GLN A 1 94 ? 1.524 -19.387 9.774 1.00 95.81 94 GLN A O 1
ATOM 715 N N . PRO A 1 95 ? 2.925 -17.642 10.084 1.00 95.88 95 PRO A N 1
ATOM 716 C CA . PRO A 1 95 ? 4.027 -18.482 10.542 1.00 95.88 95 PRO A CA 1
ATOM 717 C C . PRO A 1 95 ? 3.674 -19.206 11.843 1.00 95.88 95 PRO A C 1
ATOM 719 O O . PRO A 1 95 ? 2.990 -18.651 12.705 1.00 95.88 95 PRO A O 1
ATOM 722 N N . GLU A 1 96 ? 4.155 -20.436 11.991 1.00 94.94 96 GLU A N 1
ATOM 723 C CA . GLU A 1 96 ? 3.915 -21.243 13.186 1.00 94.94 96 GLU A CA 1
ATOM 724 C C . GLU A 1 96 ? 4.399 -20.521 14.453 1.00 94.94 96 GLU A C 1
ATOM 726 O O . GLU A 1 96 ? 5.472 -19.922 14.466 1.00 94.94 96 GLU A O 1
ATOM 731 N N . GLY A 1 97 ? 3.574 -20.524 15.504 1.00 93.81 97 GLY A N 1
ATOM 732 C CA . GLY A 1 97 ? 3.878 -19.850 16.771 1.00 93.81 97 GLY A CA 1
ATOM 733 C C . GLY A 1 97 ? 3.845 -18.316 16.727 1.00 93.81 97 GLY A C 1
ATOM 734 O O . GLY A 1 97 ? 3.984 -17.677 17.771 1.00 93.81 97 GLY A O 1
ATOM 735 N N . TRP A 1 98 ? 3.622 -17.698 15.562 1.00 95.50 98 TRP A N 1
ATOM 736 C CA . TRP A 1 98 ? 3.543 -16.245 15.469 1.00 95.50 98 TRP A CA 1
ATOM 737 C C . TRP A 1 98 ? 2.269 -15.709 16.125 1.00 95.50 98 TRP A C 1
ATOM 739 O O . TRP A 1 98 ? 1.180 -16.252 15.946 1.00 95.50 98 TRP A O 1
ATOM 749 N N . THR A 1 99 ? 2.392 -14.589 16.831 1.00 93.88 99 THR A N 1
ATOM 750 C CA . THR A 1 99 ? 1.264 -13.818 17.357 1.00 93.88 99 THR A CA 1
ATOM 751 C C . THR A 1 99 ? 1.539 -12.329 17.207 1.00 93.88 99 THR A C 1
ATOM 753 O O . THR A 1 99 ? 2.695 -11.894 17.235 1.00 93.88 99 THR A O 1
ATOM 756 N N . TRP A 1 100 ? 0.485 -11.524 17.051 1.00 93.75 100 TRP A N 1
ATOM 757 C CA . TRP A 1 100 ? 0.659 -10.088 16.902 1.00 93.75 100 TRP A CA 1
ATOM 758 C C . TRP A 1 100 ? 1.061 -9.447 18.234 1.00 93.75 100 TRP A C 1
ATOM 760 O O . TRP A 1 100 ? 0.260 -9.317 19.160 1.00 93.75 100 TRP A O 1
ATOM 770 N N . ARG A 1 101 ? 2.316 -8.997 18.295 1.00 92.00 101 ARG A N 1
ATOM 771 C CA . ARG A 1 101 ? 2.902 -8.262 19.420 1.00 92.00 101 ARG A CA 1
ATOM 772 C C . ARG A 1 101 ? 3.479 -6.920 18.967 1.00 92.00 101 ARG A C 1
ATOM 774 O O . ARG A 1 101 ? 3.786 -6.727 17.788 1.00 92.00 101 ARG A O 1
ATOM 781 N N . LEU A 1 102 ? 3.592 -5.984 19.904 1.00 91.38 102 LEU A N 1
ATOM 782 C CA . LEU A 1 102 ? 4.242 -4.693 19.680 1.00 91.38 102 LEU A CA 1
ATOM 783 C C . LEU A 1 102 ? 5.644 -4.726 20.282 1.00 91.38 102 LEU A C 1
ATOM 785 O O . LEU A 1 102 ? 5.847 -5.356 21.316 1.00 91.38 102 LEU A O 1
ATOM 789 N N . GLY A 1 103 ? 6.584 -4.050 19.626 1.00 85.75 103 GLY A N 1
ATOM 790 C CA . GLY A 1 103 ? 7.902 -3.801 20.204 1.00 85.75 103 GLY A CA 1
ATOM 791 C C . GLY A 1 103 ? 7.799 -2.778 21.329 1.00 85.75 103 GLY A C 1
ATOM 792 O O . GLY A 1 103 ? 6.896 -1.935 21.331 1.00 85.75 103 GLY A O 1
ATOM 793 N N . THR A 1 104 ? 8.727 -2.840 22.275 1.00 80.06 104 THR A N 1
ATOM 794 C CA . THR A 1 104 ? 8.830 -1.860 23.361 1.00 80.06 104 THR A CA 1
ATOM 795 C C . THR A 1 104 ? 9.616 -0.618 22.931 1.00 80.06 104 THR A C 1
ATOM 797 O O . THR A 1 104 ? 9.539 0.424 23.590 1.00 80.06 104 THR A O 1
ATOM 800 N N . TRP A 1 105 ? 10.305 -0.691 21.783 1.00 65.75 105 TRP A N 1
ATOM 801 C CA . TRP A 1 105 ? 11.098 0.403 21.232 1.00 65.75 105 TRP A CA 1
ATOM 802 C C . TRP A 1 105 ? 10.301 1.695 20.990 1.00 65.75 105 TRP A C 1
ATOM 804 O O . TRP A 1 105 ? 9.289 1.735 20.280 1.00 65.75 105 TRP A O 1
ATOM 814 N N . ARG A 1 106 ? 10.832 2.787 21.548 1.00 59.88 106 ARG A N 1
ATOM 815 C CA . ARG A 1 106 ? 10.258 4.133 21.540 1.00 59.88 106 ARG A CA 1
ATOM 816 C C . ARG A 1 106 ? 11.077 5.071 20.636 1.00 59.88 106 ARG A C 1
ATOM 818 O O . ARG A 1 106 ? 12.213 5.388 20.983 1.00 59.88 106 ARG A O 1
ATOM 825 N N . PRO A 1 107 ? 10.530 5.548 19.499 1.00 54.25 107 PRO A N 1
ATOM 826 C CA . PRO A 1 107 ? 11.258 6.420 18.570 1.00 54.25 107 PRO A CA 1
ATOM 827 C C . PRO A 1 107 ? 11.633 7.798 19.136 1.00 54.25 107 PRO A C 1
ATOM 829 O O . PRO A 1 107 ? 12.445 8.501 18.537 1.00 54.25 107 PRO A O 1
ATOM 832 N N . ASP A 1 108 ? 11.018 8.204 20.246 1.00 54.12 108 ASP A N 1
ATOM 833 C CA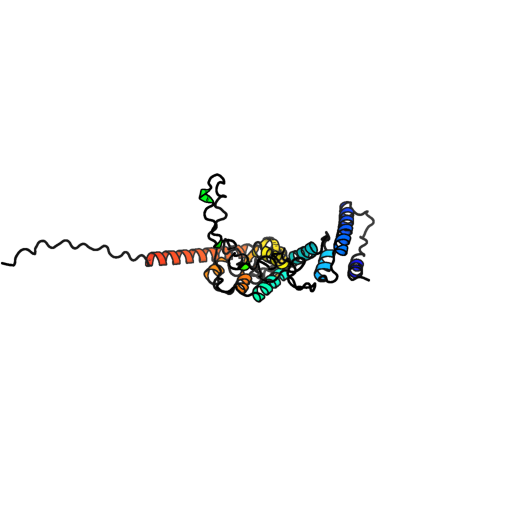 . ASP A 1 108 ? 11.219 9.473 20.947 1.00 54.12 108 ASP A CA 1
ATOM 834 C C . ASP A 1 108 ? 12.358 9.444 21.976 1.00 54.12 108 ASP A C 1
ATOM 836 O O . ASP A 1 108 ? 12.800 10.506 22.425 1.00 54.12 108 ASP A O 1
ATOM 840 N N . ILE A 1 109 ? 12.906 8.266 22.295 1.00 54.00 109 ILE A N 1
ATOM 841 C CA . ILE A 1 109 ? 14.172 8.187 23.022 1.00 54.00 109 ILE A CA 1
ATOM 842 C C . ILE A 1 109 ? 15.249 8.657 22.044 1.00 54.00 109 ILE A C 1
ATOM 844 O O . ILE A 1 109 ? 15.597 7.960 21.088 1.00 54.00 109 ILE A O 1
ATOM 848 N N . ARG A 1 110 ? 15.721 9.898 22.249 1.00 47.66 110 ARG A N 1
ATOM 849 C CA . ARG A 1 110 ? 16.867 10.485 21.539 1.00 47.66 110 ARG A CA 1
ATOM 850 C C . ARG A 1 110 ? 17.923 9.402 21.353 1.00 47.66 110 ARG A C 1
ATOM 852 O O . ARG A 1 110 ? 18.216 8.693 22.314 1.00 47.66 110 ARG A O 1
ATOM 859 N N . ARG A 1 111 ? 18.486 9.304 20.137 1.00 47.59 111 ARG A N 1
ATOM 860 C CA . ARG A 1 111 ? 19.657 8.459 19.855 1.00 47.59 111 ARG A CA 1
ATOM 861 C C . ARG A 1 111 ? 20.573 8.478 21.083 1.00 47.59 111 ARG A C 1
ATOM 863 O O . ARG A 1 111 ? 20.904 9.593 21.503 1.00 47.59 111 ARG A O 1
ATOM 870 N N . PRO A 1 112 ? 20.939 7.315 21.650 1.00 49.66 112 PRO A N 1
ATOM 871 C CA . PRO A 1 112 ? 21.894 7.273 22.741 1.00 49.66 112 PRO A CA 1
ATOM 872 C C . PRO A 1 112 ? 23.087 8.138 22.349 1.00 49.66 112 PRO A C 1
ATOM 874 O O . PRO A 1 112 ? 23.562 8.048 21.211 1.00 49.66 112 PRO A O 1
ATOM 877 N N . ASP A 1 113 ? 23.486 9.048 23.235 1.00 49.75 113 ASP A N 1
ATOM 878 C CA . ASP A 1 113 ? 24.670 9.864 23.008 1.00 49.75 113 ASP A CA 1
ATOM 879 C C . ASP A 1 113 ? 25.820 8.918 22.650 1.00 49.75 113 ASP A C 1
ATOM 881 O O . ASP A 1 113 ? 26.157 8.024 23.423 1.00 49.75 113 ASP A O 1
ATOM 885 N N . ILE A 1 114 ? 26.398 9.093 21.459 1.00 54.97 114 ILE A N 1
ATOM 886 C CA . ILE A 1 114 ? 27.466 8.239 20.916 1.00 54.97 114 ILE A CA 1
ATOM 887 C C . ILE A 1 114 ? 28.690 8.250 21.857 1.00 54.97 114 ILE A C 1
ATOM 889 O O . ILE A 1 114 ? 29.538 7.366 21.793 1.00 54.97 114 ILE A O 1
ATOM 893 N N . ARG A 1 115 ? 28.766 9.229 22.772 1.00 57.09 115 ARG A N 1
ATOM 894 C CA . ARG A 1 115 ? 29.797 9.350 23.811 1.00 57.09 115 ARG A CA 1
ATOM 895 C C . ARG A 1 115 ? 29.557 8.471 25.046 1.00 57.09 115 ARG A C 1
ATOM 897 O O . ARG A 1 115 ? 30.428 8.420 25.908 1.00 57.09 115 ARG A O 1
ATOM 904 N N . ARG A 1 116 ? 28.413 7.785 25.153 1.00 50.81 116 ARG A N 1
ATOM 905 C CA . ARG A 1 116 ? 28.075 6.856 26.246 1.00 50.81 116 ARG A CA 1
ATOM 906 C C . ARG A 1 116 ? 27.872 5.433 25.696 1.00 50.81 116 ARG A C 1
ATOM 908 O O . ARG A 1 116 ? 26.746 5.063 25.360 1.00 50.81 116 ARG A O 1
ATOM 915 N N . PRO A 1 117 ? 28.936 4.611 25.613 1.00 48.34 117 PRO A N 1
ATOM 916 C CA . PRO A 1 117 ? 28.854 3.240 25.089 1.00 48.34 117 PRO A CA 1
ATOM 917 C C . PRO A 1 117 ? 27.951 2.311 25.923 1.00 48.34 117 PRO A C 1
ATOM 919 O O . PRO A 1 117 ? 27.458 1.311 25.411 1.00 48.34 117 PRO A O 1
ATOM 922 N N . GLU A 1 118 ? 27.656 2.674 27.172 1.00 46.50 118 GLU A N 1
ATOM 923 C CA . GLU A 1 118 ? 26.778 1.927 28.085 1.00 46.50 118 GLU A CA 1
ATOM 924 C C . GLU A 1 118 ? 25.292 1.961 27.674 1.00 46.50 118 GLU A C 1
ATOM 926 O O . GLU A 1 118 ? 24.533 1.075 28.050 1.00 46.50 118 GLU A O 1
ATOM 931 N N . ALA A 1 119 ? 24.863 2.937 26.860 1.00 45.41 119 ALA A N 1
ATOM 932 C CA . ALA A 1 119 ? 23.468 3.078 26.417 1.00 45.41 119 ALA A CA 1
ATOM 933 C C . ALA A 1 119 ? 23.157 2.367 25.079 1.00 45.41 119 ALA A C 1
ATOM 935 O O . ALA A 1 119 ? 22.015 2.386 24.621 1.00 45.41 119 ALA A O 1
ATOM 936 N N . ALA A 1 120 ? 24.160 1.746 24.444 1.00 46.34 120 ALA A N 1
ATOM 937 C CA . ALA A 1 120 ? 23.994 0.893 23.261 1.00 46.34 120 ALA A CA 1
ATOM 938 C C . ALA A 1 120 ? 23.843 -0.602 23.618 1.00 46.34 120 ALA A C 1
ATOM 940 O O . ALA A 1 120 ? 23.535 -1.422 22.751 1.00 46.34 120 ALA A O 1
ATOM 941 N N . ALA A 1 121 ? 24.043 -0.964 24.889 1.00 43.94 121 ALA A N 1
ATOM 942 C CA . ALA A 1 121 ? 23.879 -2.318 25.398 1.00 43.94 121 ALA A CA 1
ATOM 943 C C . ALA A 1 121 ? 22.405 -2.564 25.757 1.00 43.94 121 ALA A C 1
ATOM 945 O O . ALA A 1 121 ? 21.995 -2.394 26.900 1.00 43.94 121 ALA A O 1
ATOM 946 N N . GLY A 1 122 ? 21.584 -2.917 24.768 1.00 46.50 122 GLY A N 1
ATOM 947 C CA . GLY A 1 122 ? 20.197 -3.303 25.041 1.00 46.50 122 GLY A CA 1
ATOM 948 C C . GLY A 1 122 ? 19.235 -3.264 23.863 1.00 46.50 122 GLY A C 1
ATOM 949 O O . GLY A 1 122 ? 18.033 -3.367 24.090 1.00 46.50 122 GLY A O 1
ATOM 950 N N . GLU A 1 123 ? 19.700 -3.102 22.618 1.00 52.44 123 GLU A N 1
ATOM 951 C CA . GLU A 1 123 ? 18.815 -3.341 21.476 1.00 52.44 123 GLU A CA 1
ATOM 952 C C . GLU A 1 123 ? 18.564 -4.851 21.403 1.00 52.44 123 GLU A C 1
ATOM 954 O O . GLU A 1 123 ? 19.366 -5.607 20.850 1.00 52.44 123 GLU A O 1
ATOM 959 N N . ASP A 1 124 ? 17.487 -5.299 22.050 1.00 60.88 124 ASP A N 1
ATOM 960 C CA . ASP A 1 124 ? 17.051 -6.682 21.979 1.00 60.88 124 ASP A CA 1
ATOM 961 C C . ASP A 1 124 ? 16.772 -7.014 20.508 1.00 60.88 124 ASP A C 1
ATOM 963 O O . ASP A 1 124 ? 15.786 -6.581 19.904 1.00 60.88 124 ASP A O 1
ATOM 967 N N . VAL A 1 125 ? 17.685 -7.781 19.908 1.00 62.69 125 VAL A N 1
ATOM 968 C CA . VAL A 1 125 ? 17.608 -8.225 18.513 1.00 62.69 125 VAL A CA 1
ATOM 969 C C . VAL A 1 125 ? 16.297 -8.984 18.262 1.00 62.69 125 VAL A C 1
ATOM 971 O O . VAL A 1 125 ? 15.826 -9.012 17.122 1.00 62.69 125 VAL A O 1
ATOM 974 N N . SER A 1 126 ? 15.673 -9.533 19.314 1.00 65.44 126 SER A N 1
ATOM 975 C CA . SER A 1 126 ? 14.375 -10.209 19.267 1.00 65.44 126 SER A CA 1
ATOM 976 C C . SER A 1 126 ? 13.205 -9.275 18.921 1.00 65.44 126 SER A C 1
ATOM 978 O O . SER A 1 126 ? 12.201 -9.735 18.364 1.00 65.44 126 SER A O 1
ATOM 980 N N . GLU A 1 127 ? 13.336 -7.966 19.177 1.00 75.25 127 GLU A N 1
ATOM 981 C CA . GLU A 1 127 ? 12.316 -6.962 18.855 1.00 75.25 127 GLU A CA 1
ATOM 982 C C . GLU A 1 127 ? 12.474 -6.355 17.457 1.00 75.25 127 GLU A C 1
ATOM 984 O O . GLU A 1 127 ? 11.588 -5.654 16.949 1.00 75.25 127 GLU A O 1
ATOM 989 N N . LYS A 1 128 ? 13.596 -6.625 16.788 1.00 78.19 128 LYS A N 1
ATOM 990 C CA . LYS A 1 128 ? 13.867 -6.075 15.465 1.00 78.19 128 LYS A CA 1
ATOM 991 C C . LYS A 1 128 ? 12.816 -6.548 14.463 1.00 78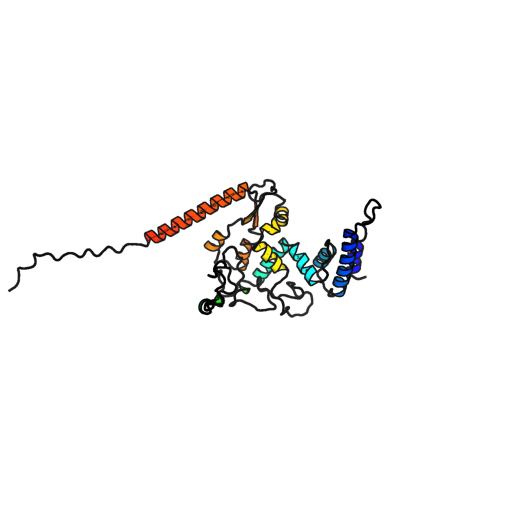.19 128 LYS A C 1
ATOM 993 O O . LYS A 1 128 ? 12.685 -7.735 14.178 1.00 78.19 128 LYS A O 1
ATOM 998 N N . GLY A 1 129 ? 12.113 -5.581 13.875 1.00 80.06 129 GLY A N 1
ATOM 999 C CA . GLY A 1 129 ? 11.052 -5.821 12.895 1.00 80.06 129 GLY A CA 1
ATOM 1000 C C . GLY A 1 129 ? 9.637 -5.779 13.468 1.00 80.06 129 GLY A C 1
ATOM 1001 O O . GLY A 1 129 ? 8.692 -5.745 12.677 1.00 80.06 129 GLY A O 1
ATOM 1002 N N . LEU A 1 130 ? 9.487 -5.699 14.796 1.00 87.06 130 LEU A N 1
ATOM 1003 C CA . LEU A 1 130 ? 8.192 -5.518 15.440 1.00 87.06 130 LEU A CA 1
ATOM 1004 C C . LEU A 1 130 ? 7.555 -4.167 15.105 1.00 87.06 130 LEU A C 1
ATOM 1006 O O . LEU A 1 130 ? 8.214 -3.156 14.845 1.00 87.06 130 LEU A O 1
ATOM 1010 N N . ALA A 1 131 ? 6.225 -4.153 15.131 1.00 86.31 131 ALA A N 1
ATOM 1011 C CA . ALA A 1 131 ? 5.448 -2.931 15.028 1.00 86.31 131 ALA A CA 1
ATOM 1012 C C . ALA A 1 131 ? 5.620 -2.093 16.305 1.00 86.31 131 ALA A C 1
ATOM 1014 O O . ALA A 1 131 ? 5.357 -2.573 17.402 1.00 86.31 131 ALA A O 1
ATOM 1015 N N . PHE A 1 132 ? 5.990 -0.818 16.163 1.00 85.44 132 PHE A N 1
ATOM 1016 C CA . PHE A 1 132 ? 6.124 0.104 17.304 1.00 85.44 132 PHE A CA 1
ATOM 1017 C C . PHE A 1 132 ? 4.772 0.570 17.872 1.00 85.44 132 PHE A C 1
ATOM 1019 O O . PHE A 1 132 ? 4.691 1.133 18.957 1.00 85.44 132 PHE A O 1
ATOM 1026 N N . SER A 1 133 ? 3.687 0.421 17.110 1.00 90.56 133 SER A N 1
ATOM 1027 C CA . SER A 1 133 ? 2.336 0.752 17.561 1.00 90.56 133 SER A CA 1
ATOM 1028 C C . SER A 1 133 ? 1.309 -0.082 16.814 1.00 90.56 133 SER A C 1
ATOM 1030 O O . SER A 1 133 ? 1.542 -0.484 15.674 1.00 90.56 133 SER A O 1
ATOM 1032 N N . PHE A 1 134 ? 0.120 -0.239 17.398 1.00 93.12 134 PHE A N 1
ATOM 1033 C CA . PHE A 1 134 ? -1.016 -0.887 16.736 1.00 93.12 134 PHE A CA 1
ATOM 1034 C C . PHE A 1 134 ? -1.492 -0.159 15.465 1.00 93.12 134 PHE A C 1
ATOM 1036 O O . PHE A 1 134 ? -2.375 -0.641 14.764 1.00 93.12 134 PHE A O 1
ATOM 1043 N N . ARG A 1 135 ? -0.963 1.037 15.169 1.00 93.31 135 ARG A N 1
ATOM 1044 C CA . ARG A 1 135 ? -1.240 1.744 13.911 1.00 93.31 135 ARG A CA 1
ATOM 1045 C C . ARG A 1 135 ? -0.419 1.189 12.755 1.00 93.31 135 ARG A C 1
ATOM 1047 O O . ARG A 1 135 ? -0.798 1.393 11.608 1.00 93.31 135 ARG A O 1
ATOM 1054 N N . MET A 1 136 ? 0.664 0.473 13.040 1.00 93.50 136 MET A N 1
ATOM 1055 C CA . MET A 1 136 ? 1.446 -0.213 12.024 1.00 93.50 136 MET A CA 1
ATOM 1056 C C . MET A 1 136 ? 0.839 -1.586 11.732 1.00 93.50 136 MET A C 1
ATOM 1058 O O . MET A 1 136 ? 0.508 -2.302 12.679 1.00 93.50 136 MET A O 1
ATOM 1062 N N . PRO A 1 137 ? 0.713 -1.976 10.453 1.00 94.88 137 PRO A N 1
ATOM 1063 C CA . PRO A 1 137 ? 0.235 -3.306 10.111 1.00 94.88 137 PRO A CA 1
ATOM 1064 C C . PRO A 1 137 ? 1.189 -4.380 10.651 1.00 94.88 137 PRO A C 1
ATOM 1066 O O . PRO A 1 137 ? 2.410 -4.184 10.578 1.00 94.88 137 PRO A O 1
ATOM 1069 N N . PRO A 1 138 ? 0.676 -5.522 11.137 1.00 93.62 138 PRO A N 1
ATOM 1070 C CA . PRO A 1 138 ? 1.517 -6.662 11.471 1.00 93.62 138 PRO A CA 1
ATOM 1071 C C . PRO A 1 138 ? 2.253 -7.166 10.225 1.00 93.62 138 PRO A C 1
ATOM 1073 O O . PRO A 1 138 ? 1.670 -7.287 9.143 1.00 93.62 138 PRO A O 1
ATOM 1076 N N . ALA A 1 139 ? 3.543 -7.460 10.373 1.00 94.44 139 ALA A N 1
ATOM 1077 C CA . ALA A 1 139 ? 4.409 -7.900 9.284 1.00 94.44 139 ALA A CA 1
ATOM 1078 C C . ALA A 1 139 ? 5.400 -8.967 9.794 1.00 94.44 139 ALA A C 1
ATOM 1080 O O . ALA A 1 139 ? 6.573 -8.646 9.996 1.00 94.44 139 ALA A O 1
ATOM 1081 N N . PRO A 1 140 ? 4.939 -10.215 10.012 1.00 95.50 140 PRO A N 1
ATOM 1082 C CA . PRO A 1 140 ? 5.711 -11.277 10.661 1.00 95.50 140 PRO A CA 1
ATOM 1083 C C . PRO A 1 140 ? 7.084 -11.475 10.021 1.00 95.50 140 PRO A C 1
ATOM 1085 O O . PRO A 1 140 ? 8.095 -11.509 10.704 1.00 95.50 140 PRO A O 1
ATOM 1088 N N . PHE A 1 141 ? 7.151 -11.499 8.690 1.00 96.25 141 PHE A N 1
ATOM 1089 C CA . PHE A 1 141 ? 8.392 -11.742 7.948 1.00 96.25 141 PHE A CA 1
ATOM 1090 C C . PHE A 1 141 ? 9.411 -10.585 8.004 1.00 96.25 141 PHE A C 1
ATOM 1092 O O . PHE A 1 141 ? 10.453 -10.650 7.346 1.00 96.25 141 PHE A O 1
ATOM 1099 N N . ARG A 1 142 ? 9.124 -9.503 8.744 1.00 93.56 142 ARG A N 1
ATOM 1100 C CA . ARG A 1 142 ? 10.112 -8.474 9.109 1.00 93.56 142 ARG A CA 1
ATOM 1101 C C . ARG A 1 142 ? 10.796 -8.780 10.439 1.00 93.56 142 ARG A C 1
ATOM 1103 O O . ARG A 1 142 ? 11.888 -8.259 10.649 1.00 93.56 142 ARG A O 1
ATOM 1110 N N . GLU A 1 143 ? 10.171 -9.583 11.300 1.00 92.62 143 GLU A N 1
ATOM 1111 C CA . GLU A 1 143 ? 10.749 -10.045 12.560 1.00 92.62 143 GLU A CA 1
ATOM 1112 C C . GLU A 1 143 ? 11.880 -11.035 12.294 1.00 92.62 143 GLU A C 1
ATOM 1114 O O . GLU A 1 143 ? 11.796 -11.867 11.388 1.00 92.62 143 GLU A O 1
ATOM 1119 N N . VAL A 1 144 ? 12.939 -10.959 13.099 1.00 90.06 144 VAL A N 1
ATOM 1120 C CA . VAL A 1 144 ? 14.126 -11.811 12.934 1.00 90.06 144 VAL A CA 1
ATOM 1121 C C . VAL A 1 144 ? 13.769 -13.297 13.016 1.00 90.06 144 VAL A C 1
ATOM 1123 O O . VAL A 1 144 ? 14.202 -14.060 12.158 1.00 90.06 144 VAL A O 1
ATOM 1126 N N . SER A 1 145 ? 12.921 -13.694 13.969 1.00 90.81 145 SER A N 1
ATOM 1127 C CA . SER A 1 145 ? 12.542 -15.098 14.187 1.00 90.81 145 SER A CA 1
ATOM 1128 C C . SER A 1 145 ? 11.758 -15.726 13.033 1.00 90.81 145 SER A C 1
ATOM 1130 O O . SER A 1 145 ? 11.720 -16.944 12.915 1.00 90.81 145 SER A O 1
ATOM 1132 N N . TYR A 1 146 ? 11.140 -14.906 12.179 1.00 94.75 146 TYR A N 1
ATOM 1133 C CA . TYR A 1 146 ? 10.273 -15.372 11.094 1.00 94.75 146 TYR A CA 1
ATOM 1134 C C . TYR A 1 146 ? 10.759 -14.917 9.717 1.00 94.75 146 TYR A C 1
ATOM 1136 O O . TYR A 1 146 ? 10.073 -15.126 8.718 1.00 94.75 146 TYR A O 1
ATOM 1144 N N . THR A 1 147 ? 11.917 -14.258 9.623 1.00 93.50 147 THR A N 1
ATOM 1145 C CA . THR A 1 147 ? 12.408 -13.751 8.342 1.00 93.50 147 THR A CA 1
ATOM 1146 C C . THR A 1 147 ? 12.805 -14.892 7.407 1.00 93.50 147 THR A C 1
ATOM 1148 O O . THR A 1 147 ? 13.554 -15.793 7.764 1.00 93.50 147 THR A O 1
ATOM 1151 N N . LEU A 1 148 ? 12.339 -14.826 6.159 1.00 95.25 148 LEU A N 1
ATOM 1152 C CA . LEU A 1 148 ? 12.692 -15.789 5.106 1.00 95.25 148 LEU A CA 1
ATOM 1153 C C . LEU A 1 148 ? 13.935 -15.360 4.304 1.00 95.25 148 LEU A C 1
ATOM 1155 O O . LEU A 1 148 ? 14.302 -15.992 3.311 1.00 95.25 148 LEU A O 1
ATOM 1159 N N . GLY A 1 149 ? 14.567 -14.249 4.695 1.00 92.06 149 GLY A N 1
ATOM 1160 C CA . GLY A 1 149 ? 15.733 -13.697 4.015 1.00 92.06 149 GLY A CA 1
ATOM 1161 C C . GLY A 1 149 ? 15.431 -13.097 2.636 1.00 92.06 149 GLY A C 1
ATOM 1162 O O . GLY A 1 149 ? 14.286 -12.874 2.232 1.00 92.06 149 GLY A O 1
ATOM 1163 N N . LYS A 1 150 ? 16.498 -12.766 1.898 1.00 93.19 150 LYS A N 1
ATOM 1164 C CA . LYS A 1 150 ? 16.371 -12.180 0.557 1.00 93.19 150 LYS A CA 1
ATOM 1165 C C . LYS A 1 150 ? 15.819 -13.210 -0.436 1.00 93.19 150 LYS A C 1
ATOM 1167 O O . LYS A 1 150 ? 16.082 -14.400 -0.320 1.00 93.19 150 LYS A O 1
ATOM 1172 N N . GLY A 1 151 ? 15.097 -12.741 -1.450 1.00 96.06 151 GLY A N 1
ATOM 1173 C CA . GLY A 1 151 ? 14.334 -13.600 -2.359 1.00 96.06 151 GLY A CA 1
ATOM 1174 C C . GLY A 1 151 ? 12.878 -13.778 -1.938 1.00 96.06 151 GLY A C 1
ATOM 1175 O O . GLY A 1 151 ? 12.064 -14.134 -2.783 1.00 96.06 151 GLY A O 1
ATOM 1176 N N . HIS A 1 152 ? 12.523 -13.436 -0.698 1.00 97.94 152 HIS A N 1
ATOM 1177 C CA . HIS A 1 152 ? 11.156 -13.463 -0.185 1.00 97.94 152 HIS A CA 1
ATOM 1178 C C . HIS A 1 152 ? 10.693 -12.064 0.212 1.00 97.94 152 HIS A C 1
ATOM 1180 O O . HIS A 1 152 ? 11.484 -11.193 0.580 1.00 97.94 152 HIS A O 1
ATOM 1186 N N . CYS A 1 153 ? 9.393 -11.808 0.090 1.00 97.94 153 CYS A N 1
ATOM 1187 C CA . CYS A 1 153 ? 8.833 -10.522 0.465 1.00 97.94 153 CYS A CA 1
ATOM 1188 C C . CYS A 1 153 ? 8.648 -10.459 1.979 1.00 97.94 153 CYS A C 1
ATOM 1190 O O . CYS A 1 153 ? 7.854 -11.215 2.525 1.00 97.94 153 CYS A O 1
ATOM 1192 N N . CYS A 1 154 ? 9.263 -9.485 2.647 1.00 96.56 154 CYS A N 1
ATOM 1193 C CA . CYS A 1 154 ? 9.124 -9.328 4.098 1.00 96.56 154 CYS A CA 1
ATOM 1194 C C . CYS A 1 154 ? 7.742 -8.823 4.551 1.00 96.56 154 CYS A C 1
ATOM 1196 O O . CYS A 1 154 ? 7.505 -8.679 5.743 1.00 96.56 154 CYS A O 1
ATOM 1198 N N . ILE A 1 155 ? 6.828 -8.545 3.616 1.00 96.69 155 ILE A N 1
ATOM 1199 C CA . ILE A 1 155 ? 5.422 -8.279 3.931 1.00 96.69 155 ILE A CA 1
ATOM 1200 C C . ILE A 1 155 ? 4.601 -9.535 3.771 1.00 96.69 155 ILE A C 1
ATOM 1202 O O . ILE A 1 155 ? 4.006 -9.965 4.737 1.00 96.69 155 ILE A O 1
ATOM 1206 N N . CYS A 1 156 ? 4.546 -10.115 2.574 1.00 97.88 156 CYS A N 1
ATOM 1207 C CA . CYS A 1 156 ? 3.609 -11.202 2.307 1.00 97.88 156 CYS A CA 1
ATOM 1208 C C . CYS A 1 156 ? 4.200 -12.610 2.462 1.00 97.88 156 CYS A C 1
ATOM 1210 O O . CYS A 1 156 ? 3.448 -13.555 2.314 1.00 97.88 156 CYS A O 1
ATOM 1212 N N . GLY A 1 157 ? 5.511 -12.765 2.682 1.00 97.44 157 GLY A N 1
ATOM 1213 C CA . GLY A 1 157 ? 6.209 -14.059 2.761 1.00 97.44 157 GLY A CA 1
ATOM 1214 C C . GLY A 1 157 ? 6.515 -14.709 1.409 1.00 97.44 157 GLY A C 1
ATOM 1215 O O . GLY A 1 157 ? 7.444 -15.500 1.290 1.00 97.44 157 GLY A O 1
ATOM 1216 N N . GLN A 1 158 ? 5.789 -14.342 0.353 1.00 98.12 158 GLN A N 1
ATOM 1217 C CA . GLN A 1 158 ? 5.914 -14.986 -0.956 1.00 98.12 158 GLN A CA 1
ATOM 1218 C C . GLN A 1 158 ? 7.235 -14.651 -1.683 1.00 98.12 158 GLN A C 1
ATOM 1220 O O . GLN A 1 158 ? 7.770 -13.543 -1.516 1.00 98.12 158 GLN A O 1
ATOM 1225 N N . PRO A 1 159 ? 7.740 -15.548 -2.555 1.00 97.94 159 PRO A N 1
ATOM 1226 C CA . PRO A 1 159 ? 8.944 -15.306 -3.344 1.00 97.94 159 PRO A CA 1
ATOM 1227 C C . PRO A 1 159 ? 8.838 -14.080 -4.259 1.00 97.94 159 PRO A C 1
ATOM 1229 O O . PRO A 1 159 ? 7.809 -13.824 -4.890 1.00 97.94 159 PRO A O 1
ATOM 1232 N N . VAL A 1 160 ? 9.917 -13.308 -4.358 1.00 97.88 160 VAL A N 1
ATOM 1233 C CA . VAL A 1 160 ? 10.012 -12.092 -5.173 1.00 97.88 160 VAL A CA 1
ATOM 1234 C C . VAL A 1 160 ? 10.797 -12.386 -6.436 1.00 97.88 160 VAL A C 1
ATOM 1236 O O . VAL A 1 160 ? 11.966 -12.740 -6.372 1.00 97.88 160 VAL A O 1
ATOM 1239 N N . TYR A 1 161 ? 10.197 -12.156 -7.597 1.00 96.88 161 TYR A N 1
ATOM 1240 C CA . TYR A 1 161 ? 10.829 -12.408 -8.888 1.00 96.88 161 TYR A CA 1
ATOM 1241 C C . TYR A 1 161 ? 11.387 -11.125 -9.511 1.00 96.88 161 TYR A C 1
ATOM 1243 O O . TYR A 1 161 ? 11.426 -10.047 -8.897 1.00 96.88 161 TYR A O 1
ATOM 1251 N N . ARG A 1 162 ? 11.870 -11.236 -10.752 1.00 95.06 162 ARG A N 1
ATOM 1252 C CA . ARG A 1 162 ? 12.457 -10.128 -11.511 1.00 95.06 162 ARG A CA 1
ATOM 1253 C C . ARG A 1 162 ? 11.553 -8.886 -11.461 1.00 95.06 162 ARG A C 1
ATOM 1255 O O . ARG A 1 162 ? 10.327 -8.966 -11.493 1.00 95.06 162 ARG A O 1
ATOM 1262 N N . PHE A 1 163 ? 12.185 -7.722 -11.311 1.00 95.31 163 PHE A N 1
ATOM 1263 C CA . PHE A 1 163 ? 11.523 -6.415 -11.159 1.00 95.31 163 PHE A CA 1
ATOM 1264 C C . PHE A 1 163 ? 10.594 -6.265 -9.940 1.00 95.31 163 PHE A C 1
ATOM 1266 O O . PHE A 1 163 ? 9.807 -5.322 -9.889 1.00 95.31 163 PHE A O 1
ATOM 1273 N N . GLY A 1 164 ? 10.687 -7.155 -8.947 1.00 95.81 164 GLY A N 1
ATOM 1274 C CA . GLY A 1 164 ? 9.791 -7.135 -7.790 1.00 95.81 164 GLY A CA 1
ATOM 1275 C C . GLY A 1 164 ? 8.402 -7.688 -8.113 1.00 95.81 164 GLY A C 1
ATOM 1276 O O . GLY A 1 164 ? 7.425 -7.302 -7.468 1.00 95.81 164 GLY A O 1
ATOM 1277 N N . TRP A 1 165 ? 8.286 -8.534 -9.141 1.00 97.06 165 TRP A N 1
ATOM 1278 C CA . TRP A 1 165 ? 7.027 -9.177 -9.504 1.00 97.06 165 TRP A CA 1
ATOM 1279 C C . TRP A 1 165 ? 6.715 -10.358 -8.580 1.00 97.06 165 TRP A C 1
ATOM 1281 O O . TRP A 1 165 ? 7.611 -10.969 -8.005 1.00 97.06 165 TRP A O 1
ATOM 1291 N N . HIS A 1 166 ? 5.432 -10.667 -8.428 1.00 96.19 166 HIS A N 1
ATOM 1292 C CA . HIS A 1 166 ? 4.918 -11.643 -7.460 1.00 96.19 166 HIS A CA 1
ATOM 1293 C C . HIS A 1 166 ? 4.799 -13.071 -8.015 1.00 96.19 166 HIS A C 1
ATOM 1295 O O . HIS A 1 166 ? 4.371 -13.970 -7.306 1.00 96.19 166 HIS A O 1
ATOM 1301 N N . ARG A 1 167 ? 5.143 -13.280 -9.290 1.00 95.44 167 ARG A N 1
ATOM 1302 C CA . ARG A 1 167 ? 5.117 -14.580 -9.978 1.00 95.44 167 ARG A CA 1
ATOM 1303 C C . ARG A 1 167 ? 6.327 -14.712 -10.893 1.00 95.44 167 ARG A C 1
ATOM 1305 O O . ARG A 1 167 ? 6.811 -13.696 -11.402 1.00 95.44 167 ARG A O 1
ATOM 1312 N N . ASP A 1 168 ? 6.762 -15.939 -11.147 1.00 94.88 168 ASP A N 1
ATOM 1313 C CA . ASP A 1 168 ? 7.803 -16.200 -12.136 1.00 94.88 168 ASP A CA 1
ATOM 1314 C C . ASP A 1 168 ? 7.232 -16.130 -13.554 1.00 94.88 168 ASP A C 1
ATOM 1316 O O . ASP A 1 168 ? 6.809 -17.123 -14.136 1.00 94.88 168 ASP A O 1
ATOM 1320 N N . LEU A 1 169 ? 7.172 -14.923 -14.111 1.00 92.94 169 LEU A N 1
ATOM 1321 C CA . LEU A 1 169 ? 6.749 -14.736 -15.500 1.00 92.94 169 LEU A CA 1
ATOM 1322 C C . LEU A 1 169 ? 7.847 -15.070 -16.513 1.00 92.94 169 LEU A C 1
ATOM 1324 O O . LEU A 1 169 ? 7.576 -15.076 -17.710 1.00 92.94 169 LEU A O 1
ATOM 1328 N N . TRP A 1 170 ? 9.082 -15.279 -16.053 1.00 91.19 170 TRP A N 1
ATOM 1329 C CA . TRP A 1 170 ? 10.255 -15.411 -16.916 1.00 91.19 170 TRP A CA 1
ATOM 1330 C C . TRP A 1 170 ? 10.852 -16.820 -16.903 1.00 91.19 170 TRP A C 1
ATOM 1332 O O . TRP A 1 170 ? 11.903 -17.019 -17.513 1.00 91.19 170 TRP A O 1
ATOM 1342 N N . GLY A 1 171 ? 10.207 -17.767 -16.215 1.00 88.19 171 GLY A N 1
ATOM 1343 C CA . GLY A 1 171 ? 10.599 -19.176 -16.168 1.00 88.19 171 GLY A CA 1
ATOM 1344 C C . GLY A 1 171 ? 12.013 -19.401 -15.638 1.00 88.19 171 GLY A C 1
ATOM 1345 O O . GLY A 1 171 ? 12.677 -20.340 -16.057 1.00 88.19 171 GLY A O 1
ATOM 1346 N N . GLN A 1 172 ? 12.511 -18.510 -14.779 1.00 86.38 172 GLN A N 1
ATOM 1347 C CA . GLN A 1 172 ? 13.864 -18.622 -14.226 1.00 86.38 172 GLN A CA 1
ATOM 1348 C C . GLN A 1 172 ? 13.931 -19.612 -13.057 1.00 86.38 172 GLN A C 1
ATOM 1350 O O . GLN A 1 172 ? 15.024 -19.920 -12.584 1.00 86.38 172 GLN A O 1
ATOM 1355 N N . GLY A 1 173 ? 12.778 -20.034 -12.526 1.00 87.75 173 GLY A N 1
ATOM 1356 C CA . GLY A 1 173 ? 12.633 -20.972 -11.410 1.00 87.75 173 GLY A CA 1
ATOM 1357 C C . GLY A 1 173 ? 13.186 -20.461 -10.078 1.00 87.75 173 GLY A C 1
ATOM 1358 O O . GLY A 1 173 ? 13.015 -21.101 -9.046 1.00 87.75 173 GLY A O 1
ATOM 1359 N N . THR A 1 174 ? 13.849 -19.303 -10.075 1.00 90.94 174 THR A N 1
ATOM 1360 C CA . THR A 1 174 ? 14.624 -18.798 -8.948 1.00 90.94 174 THR A CA 1
ATOM 1361 C C . THR A 1 174 ? 14.167 -17.392 -8.557 1.00 90.94 174 THR A C 1
ATOM 1363 O O . THR A 1 174 ? 14.082 -16.490 -9.402 1.00 90.94 174 THR A O 1
ATOM 1366 N N . PRO A 1 175 ? 13.866 -17.160 -7.267 1.00 94.62 175 PRO A N 1
ATOM 1367 C CA . PRO A 1 175 ? 13.562 -15.826 -6.772 1.00 94.62 175 PRO A CA 1
ATOM 1368 C C . PRO A 1 175 ? 14.773 -14.888 -6.860 1.00 94.62 175 PRO A C 1
ATOM 1370 O O . PRO A 1 175 ? 15.936 -15.291 -6.797 1.00 94.62 175 PRO A O 1
ATOM 1373 N N . ASN A 1 176 ? 14.501 -13.590 -6.949 1.00 94.06 176 ASN A N 1
ATOM 1374 C CA . ASN A 1 176 ? 15.508 -12.542 -6.949 1.00 94.06 176 ASN A CA 1
ATOM 1375 C C . ASN A 1 176 ? 16.120 -12.376 -5.551 1.00 94.06 176 ASN A C 1
ATOM 1377 O O . ASN A 1 176 ? 15.597 -11.639 -4.714 1.00 94.06 176 ASN A O 1
ATOM 1381 N N . ARG A 1 177 ? 17.292 -12.983 -5.345 1.00 94.00 177 ARG A N 1
ATOM 1382 C CA . ARG A 1 177 ? 18.075 -12.950 -4.094 1.00 94.00 177 ARG A CA 1
ATOM 1383 C C . ARG A 1 177 ? 18.529 -11.557 -3.642 1.00 94.00 177 ARG A C 1
ATOM 1385 O O . ARG A 1 177 ? 19.098 -11.431 -2.567 1.00 94.00 177 ARG A O 1
ATOM 1392 N N . ASN A 1 178 ? 18.297 -10.508 -4.429 1.00 93.50 178 ASN A N 1
ATOM 1393 C CA . ASN A 1 178 ? 18.583 -9.122 -4.050 1.00 93.50 178 ASN A CA 1
ATOM 1394 C C . ASN A 1 178 ? 17.325 -8.336 -3.656 1.00 93.50 178 ASN A C 1
ATOM 1396 O O . ASN A 1 178 ? 17.424 -7.179 -3.248 1.00 93.50 178 ASN A O 1
ATOM 1400 N N . ALA A 1 179 ? 16.137 -8.927 -3.790 1.00 93.88 179 ALA A N 1
ATOM 1401 C CA . ALA A 1 179 ? 14.879 -8.282 -3.456 1.00 93.88 179 ALA A CA 1
ATOM 1402 C C . ALA A 1 179 ? 14.307 -8.831 -2.145 1.00 93.88 179 ALA A C 1
ATOM 1404 O O . ALA A 1 179 ? 14.337 -10.030 -1.895 1.00 93.88 179 ALA A O 1
ATOM 1405 N N . ALA A 1 180 ? 13.747 -7.935 -1.333 1.00 95.81 180 ALA A N 1
ATOM 1406 C CA . ALA A 1 180 ? 13.006 -8.274 -0.113 1.00 95.81 180 ALA A CA 1
ATOM 1407 C C . ALA A 1 180 ? 11.536 -7.813 -0.177 1.00 95.81 180 ALA A C 1
ATOM 1409 O O . ALA A 1 180 ? 10.803 -7.868 0.806 1.00 95.81 180 ALA A O 1
ATOM 1410 N N . TRP A 1 181 ? 11.105 -7.292 -1.329 1.00 97.00 181 TRP A N 1
ATOM 1411 C CA . TRP A 1 181 ? 9.796 -6.674 -1.508 1.00 97.00 181 TRP A CA 1
ATOM 1412 C C . TRP A 1 181 ? 9.260 -6.895 -2.915 1.00 97.00 181 TRP A C 1
ATOM 1414 O O . TRP A 1 181 ? 9.956 -6.621 -3.897 1.00 97.00 181 TRP A O 1
ATOM 1424 N N . HIS A 1 182 ? 7.983 -7.260 -3.021 1.00 98.50 182 HIS A N 1
ATOM 1425 C CA . HIS A 1 182 ? 7.248 -7.031 -4.261 1.00 98.50 182 HIS A CA 1
ATOM 1426 C C . HIS A 1 182 ? 6.945 -5.549 -4.436 1.00 98.50 182 HIS A C 1
ATOM 1428 O O . HIS A 1 182 ? 6.604 -4.856 -3.478 1.00 98.50 182 HIS A O 1
ATOM 1434 N N . ALA A 1 183 ? 6.937 -5.081 -5.680 1.00 98.19 183 ALA A N 1
ATOM 1435 C CA . ALA A 1 183 ? 6.490 -3.728 -5.995 1.00 98.19 183 ALA A CA 1
ATOM 1436 C C . ALA A 1 183 ? 5.019 -3.494 -5.588 1.00 98.19 183 ALA A C 1
ATOM 1438 O O . ALA A 1 183 ? 4.676 -2.408 -5.120 1.00 98.19 183 ALA A O 1
ATOM 1439 N N . ALA A 1 184 ? 4.167 -4.522 -5.707 1.00 98.56 184 ALA A N 1
ATOM 1440 C CA . ALA A 1 184 ? 2.780 -4.481 -5.241 1.00 98.56 184 ALA A CA 1
ATOM 1441 C C . ALA A 1 184 ? 2.691 -4.327 -3.714 1.00 98.56 184 ALA A C 1
ATOM 1443 O O . ALA A 1 184 ? 1.970 -3.459 -3.231 1.00 98.56 184 ALA A O 1
ATOM 1444 N N . CYS A 1 185 ? 3.469 -5.108 -2.961 1.00 98.56 185 CYS A N 1
ATOM 1445 C CA . CYS A 1 185 ? 3.485 -5.058 -1.499 1.00 98.56 185 CYS A CA 1
ATOM 1446 C C . CYS A 1 185 ? 4.038 -3.728 -0.969 1.00 98.56 185 CYS A C 1
ATOM 1448 O O . CYS A 1 185 ? 3.517 -3.217 0.013 1.00 98.56 185 CYS A O 1
ATOM 1450 N N . VAL A 1 186 ? 5.012 -3.104 -1.647 1.00 98.31 186 VAL A N 1
ATOM 1451 C CA . VAL A 1 186 ? 5.450 -1.732 -1.312 1.00 98.31 186 VAL A CA 1
ATOM 1452 C C . VAL A 1 186 ? 4.304 -0.734 -1.471 1.00 98.31 186 VAL A C 1
ATOM 1454 O O . VAL A 1 186 ? 4.115 0.126 -0.615 1.00 98.31 186 VAL A O 1
ATOM 1457 N N . ALA A 1 187 ? 3.546 -0.818 -2.567 1.00 98.50 187 ALA A N 1
ATOM 1458 C CA . ALA A 1 187 ? 2.410 0.072 -2.785 1.00 98.50 187 ALA A CA 1
ATOM 1459 C C . ALA A 1 187 ? 1.315 -0.163 -1.730 1.00 98.50 187 ALA A C 1
ATOM 1461 O O . ALA A 1 187 ? 0.863 0.797 -1.115 1.00 98.50 187 ALA A O 1
ATOM 1462 N N . ALA A 1 188 ? 0.949 -1.418 -1.459 1.00 98.56 188 ALA A N 1
ATOM 1463 C CA . ALA A 1 188 ? -0.017 -1.759 -0.415 1.00 98.56 188 ALA A CA 1
ATOM 1464 C C . ALA A 1 188 ? 0.425 -1.263 0.970 1.00 98.56 188 ALA A C 1
ATOM 1466 O O . ALA A 1 188 ? -0.354 -0.617 1.660 1.00 98.56 188 ALA A O 1
ATOM 1467 N N . TRP A 1 189 ? 1.694 -1.462 1.333 1.00 98.12 189 TRP A N 1
ATOM 1468 C CA . TRP A 1 189 ? 2.247 -0.982 2.598 1.00 98.12 189 TRP A CA 1
ATOM 1469 C C . TRP A 1 189 ? 2.112 0.534 2.751 1.00 98.12 189 TRP A C 1
ATOM 1471 O O . TRP A 1 189 ? 1.673 1.003 3.794 1.00 98.12 189 TRP A O 1
ATOM 1481 N N . LYS A 1 190 ? 2.409 1.305 1.694 1.00 97.81 190 LYS A N 1
ATOM 1482 C CA . LYS A 1 190 ? 2.210 2.764 1.699 1.00 97.81 190 LYS A CA 1
ATOM 1483 C C . LYS A 1 190 ? 0.752 3.150 1.936 1.00 97.81 190 LYS A C 1
ATOM 1485 O O . LYS A 1 190 ? 0.500 4.054 2.726 1.00 97.81 190 LYS A O 1
ATOM 1490 N N . LEU A 1 191 ? -0.192 2.442 1.313 1.00 98.00 191 LEU A N 1
ATOM 1491 C CA . LEU A 1 191 ? -1.617 2.638 1.581 1.00 98.00 191 LEU A CA 1
ATOM 1492 C C . LEU A 1 191 ? -1.963 2.352 3.043 1.00 98.00 191 LEU A C 1
ATOM 1494 O O . LEU A 1 191 ? -2.689 3.129 3.647 1.00 98.00 191 LEU A O 1
ATOM 1498 N N . TRP A 1 192 ? -1.447 1.266 3.609 1.00 97.81 192 TRP A N 1
ATOM 1499 C CA . TRP A 1 192 ? -1.756 0.860 4.978 1.00 97.81 192 TRP A CA 1
ATOM 1500 C C . TRP A 1 192 ? -1.173 1.810 6.031 1.00 97.81 192 TRP A C 1
ATOM 1502 O O . TRP A 1 192 ? -1.819 2.074 7.039 1.00 97.81 192 TRP A O 1
ATOM 1512 N N . THR A 1 193 ? 0.031 2.345 5.806 1.00 96.81 193 THR A N 1
ATOM 1513 C CA . THR A 1 193 ? 0.700 3.241 6.765 1.00 96.81 193 THR A CA 1
ATOM 1514 C C . THR A 1 193 ? 0.347 4.715 6.578 1.00 96.81 193 THR A C 1
ATOM 1516 O O . THR A 1 193 ? 0.496 5.497 7.512 1.00 96.81 193 THR A O 1
ATOM 1519 N N . ALA A 1 194 ? -0.087 5.113 5.380 1.00 96.69 194 ALA A N 1
ATOM 1520 C CA . ALA A 1 194 ? -0.414 6.496 5.035 1.00 96.69 194 ALA A CA 1
ATOM 1521 C C . ALA A 1 194 ? -1.654 6.576 4.117 1.00 96.69 194 ALA A C 1
ATOM 1523 O O . ALA A 1 194 ? -1.579 7.067 2.987 1.00 96.69 194 ALA A O 1
ATOM 1524 N N . PRO A 1 195 ? -2.835 6.114 4.570 1.00 97.12 195 PRO A N 1
ATOM 1525 C CA . PRO A 1 195 ? -4.013 6.018 3.707 1.00 97.12 195 PRO A CA 1
ATOM 1526 C C . PRO A 1 195 ? -4.534 7.383 3.224 1.00 97.12 195 PRO A C 1
ATOM 1528 O O . PRO A 1 195 ? -5.132 7.473 2.147 1.00 97.12 195 PRO A O 1
ATOM 1531 N N . SER A 1 196 ? -4.263 8.458 3.969 1.00 96.38 196 SER A N 1
ATOM 1532 C CA . SER A 1 196 ? -4.618 9.838 3.607 1.00 96.38 196 SER A CA 1
ATOM 1533 C C . SER A 1 196 ? -3.977 10.310 2.296 1.00 96.38 196 SER A C 1
ATOM 1535 O O . SER A 1 196 ? -4.608 11.065 1.552 1.00 96.38 196 SER A O 1
ATOM 1537 N N . ASP A 1 197 ? -2.791 9.801 1.943 1.00 97.00 197 ASP A N 1
ATOM 1538 C CA . ASP A 1 197 ? -2.100 10.129 0.684 1.00 97.00 197 ASP A CA 1
ATOM 1539 C C . ASP A 1 197 ? -2.857 9.606 -0.550 1.00 97.00 197 ASP A C 1
ATOM 1541 O O . ASP A 1 197 ? -2.655 10.070 -1.674 1.00 97.00 197 ASP A O 1
ATOM 1545 N N . HIS A 1 198 ? -3.776 8.662 -0.337 1.00 96.75 198 HIS A N 1
ATOM 1546 C CA . HIS A 1 198 ? -4.557 7.980 -1.367 1.00 96.75 198 HIS A CA 1
ATOM 1547 C C . HIS A 1 198 ? -6.042 8.372 -1.348 1.00 96.75 198 HIS A C 1
ATOM 1549 O O . HIS A 1 198 ? -6.903 7.671 -1.891 1.00 96.75 198 HIS A O 1
ATOM 1555 N N . VAL A 1 199 ? -6.376 9.516 -0.737 1.00 96.56 199 VAL A N 1
ATOM 1556 C CA . VAL A 1 199 ? -7.764 9.980 -0.593 1.00 96.56 199 VAL A CA 1
ATOM 1557 C C . VAL A 1 199 ? -8.492 10.104 -1.936 1.00 96.56 199 VAL A C 1
ATOM 1559 O O . VAL A 1 199 ? -9.686 9.827 -2.018 1.00 96.56 199 VAL A O 1
ATOM 1562 N N . LYS A 1 200 ? -7.801 10.478 -3.022 1.00 96.31 200 LYS A N 1
ATOM 1563 C CA . LYS A 1 200 ? -8.418 10.611 -4.354 1.00 96.31 200 LYS A CA 1
ATOM 1564 C C . LYS A 1 200 ? -8.913 9.260 -4.873 1.00 96.31 200 LYS A C 1
ATOM 1566 O O . LYS A 1 200 ? -10.030 9.167 -5.381 1.00 96.31 200 LYS A O 1
ATOM 1571 N N . GLU A 1 201 ? -8.102 8.219 -4.731 1.00 96.88 201 GLU A N 1
ATOM 1572 C CA . GLU A 1 201 ? -8.410 6.846 -5.130 1.00 96.88 201 GLU A CA 1
ATOM 1573 C C . GLU A 1 201 ? -9.557 6.280 -4.283 1.00 96.88 201 GLU A C 1
ATOM 1575 O O . GLU A 1 201 ? -10.478 5.663 -4.823 1.00 96.88 201 GLU A O 1
ATOM 1580 N N . LEU A 1 202 ? -9.545 6.548 -2.975 1.00 97.69 202 LEU A N 1
ATOM 1581 C CA . LEU A 1 202 ? -10.588 6.104 -2.048 1.00 97.69 202 LEU A CA 1
ATOM 1582 C C . LEU A 1 202 ? -11.927 6.823 -2.293 1.00 97.69 202 LEU A C 1
ATOM 1584 O O . LEU A 1 202 ? -12.973 6.172 -2.316 1.00 97.69 202 LEU A O 1
ATOM 1588 N N . LYS A 1 203 ? -11.910 8.134 -2.584 1.00 97.50 203 LYS A N 1
ATOM 1589 C CA . LYS A 1 203 ? -13.106 8.895 -2.998 1.00 97.50 203 LYS A CA 1
ATOM 1590 C C . LYS A 1 203 ? -13.738 8.298 -4.256 1.00 97.50 203 LYS A C 1
ATOM 1592 O O . LYS A 1 203 ? -14.952 8.104 -4.281 1.00 97.50 203 LYS A O 1
ATOM 1597 N N . ARG A 1 204 ? -12.926 7.961 -5.269 1.00 97.19 204 ARG A N 1
ATOM 1598 C CA . ARG A 1 204 ? -13.408 7.309 -6.501 1.00 97.19 204 ARG A CA 1
ATOM 1599 C C . ARG A 1 204 ? -14.028 5.944 -6.217 1.00 97.19 204 ARG A C 1
ATOM 1601 O O . ARG A 1 204 ? -15.112 5.662 -6.714 1.00 97.19 204 ARG A O 1
ATOM 1608 N N . ARG A 1 205 ? -13.388 5.123 -5.374 1.00 96.50 205 ARG A N 1
ATOM 1609 C CA . ARG A 1 205 ? -13.917 3.809 -4.967 1.00 96.50 205 ARG A CA 1
ATOM 1610 C C . ARG A 1 205 ? -15.302 3.904 -4.318 1.00 96.50 205 ARG A C 1
ATOM 1612 O O . ARG A 1 205 ? -16.113 3.011 -4.519 1.00 96.50 205 ARG A O 1
ATOM 1619 N N . GLN A 1 206 ? -15.567 4.963 -3.557 1.00 96.88 206 GLN A N 1
ATOM 1620 C CA . GLN A 1 206 ? -16.858 5.191 -2.899 1.00 96.88 206 GLN A CA 1
ATOM 1621 C C . GLN A 1 206 ? -17.874 5.958 -3.759 1.00 96.88 206 GLN A C 1
ATOM 1623 O O . GLN A 1 206 ? -18.838 6.503 -3.223 1.00 96.88 206 GLN A O 1
ATOM 1628 N N . GLY A 1 207 ? -17.644 6.108 -5.068 1.00 97.50 207 GLY A N 1
ATOM 1629 C CA . GLY A 1 207 ? -18.541 6.887 -5.929 1.00 97.50 207 GLY A CA 1
ATOM 1630 C C . GLY A 1 207 ? -18.688 8.346 -5.477 1.00 97.50 207 GLY A C 1
ATOM 1631 O O . GLY A 1 207 ? -19.728 8.972 -5.672 1.00 97.50 207 GLY A O 1
ATOM 1632 N N . HIS A 1 208 ? -17.661 8.894 -4.819 1.00 97.75 208 HIS A N 1
ATOM 1633 C CA . HIS A 1 208 ? -17.676 10.231 -4.227 1.00 97.75 208 HIS A CA 1
ATOM 1634 C C . HIS A 1 208 ? -18.810 10.455 -3.205 1.00 97.75 208 HIS A C 1
ATOM 1636 O O . HIS A 1 208 ? -19.287 11.585 -3.042 1.00 97.75 208 HIS A O 1
ATOM 1642 N N . ARG A 1 209 ? -19.239 9.397 -2.505 1.00 98.25 209 ARG A N 1
ATOM 1643 C CA . ARG A 1 209 ? -20.220 9.448 -1.412 1.00 98.25 209 ARG A CA 1
ATOM 1644 C C . ARG A 1 209 ? -19.588 9.099 -0.066 1.00 98.25 209 ARG A C 1
ATOM 1646 O O . ARG A 1 209 ? -18.679 8.274 0.023 1.00 98.25 209 ARG A O 1
ATOM 1653 N N . CYS A 1 210 ? -20.044 9.792 0.972 1.00 97.44 210 CYS A N 1
ATOM 1654 C CA . CYS A 1 210 ? -19.681 9.556 2.360 1.00 97.44 210 CYS A CA 1
ATOM 1655 C C . CYS A 1 210 ? -20.130 8.156 2.754 1.00 97.44 210 CYS A C 1
ATOM 1657 O O . CYS A 1 210 ? -21.307 7.835 2.606 1.00 97.44 210 CYS A O 1
ATOM 1659 N N . ALA A 1 211 ? -19.203 7.348 3.266 1.00 95.19 211 ALA A N 1
ATOM 1660 C CA . ALA A 1 211 ? -19.490 5.959 3.608 1.00 95.19 211 ALA A CA 1
ATOM 1661 C C . ALA A 1 211 ? -20.554 5.818 4.707 1.00 95.19 211 ALA A C 1
ATOM 1663 O O . ALA A 1 211 ? -21.275 4.829 4.717 1.00 95.19 211 ALA A O 1
ATOM 1664 N N . GLN A 1 212 ? -20.656 6.800 5.607 1.00 95.06 212 GLN A N 1
ATOM 1665 C CA . GLN A 1 212 ? -21.580 6.748 6.742 1.00 95.06 212 GLN A CA 1
ATOM 1666 C C . GLN A 1 212 ? -22.901 7.476 6.486 1.00 95.06 212 GLN A C 1
ATOM 1668 O O . GLN A 1 212 ? -23.949 6.984 6.874 1.00 95.06 212 GLN A O 1
ATOM 1673 N N . SER A 1 213 ? -22.876 8.636 5.822 1.00 95.69 213 SER A N 1
ATOM 1674 C CA . SER A 1 213 ? -24.092 9.441 5.623 1.00 95.69 213 SER A CA 1
ATOM 1675 C C . SER A 1 213 ? -24.712 9.329 4.232 1.00 95.69 213 SER A C 1
ATOM 1677 O O . SER A 1 213 ? -25.752 9.933 3.989 1.00 95.69 213 SER A O 1
ATOM 1679 N N . GLY A 1 214 ? -24.050 8.677 3.272 1.00 96.19 214 GLY A N 1
ATOM 1680 C CA . GLY A 1 214 ? -24.495 8.604 1.873 1.00 96.19 214 GLY A CA 1
ATOM 1681 C C . GLY A 1 214 ? -24.441 9.933 1.101 1.00 96.19 214 GLY A C 1
ATOM 1682 O O . GLY A 1 214 ? -24.572 9.942 -0.121 1.00 96.19 214 GLY A O 1
ATOM 1683 N N . LYS A 1 215 ? -24.195 11.066 1.776 1.00 96.81 215 LYS A N 1
ATOM 1684 C CA . LYS A 1 215 ? -24.090 12.402 1.165 1.00 96.81 215 LYS A CA 1
ATOM 1685 C C . LYS A 1 215 ? -22.838 12.526 0.293 1.00 96.81 215 LYS A C 1
ATOM 1687 O O . LYS A 1 215 ? -21.888 11.757 0.423 1.00 96.81 215 LYS A O 1
ATOM 1692 N N . ARG A 1 216 ? -22.789 13.527 -0.590 1.00 97.88 216 ARG A N 1
ATOM 1693 C CA . ARG A 1 216 ? -21.592 13.810 -1.403 1.00 97.88 216 ARG A CA 1
ATOM 1694 C C . ARG A 1 216 ? -20.375 14.113 -0.517 1.00 97.88 216 ARG A C 1
ATOM 1696 O O . ARG A 1 216 ? -20.490 14.803 0.497 1.00 97.88 216 ARG A O 1
ATOM 1703 N N . LEU A 1 217 ? -19.208 13.605 -0.916 1.00 97.94 217 LEU A N 1
ATOM 1704 C CA . LEU A 1 217 ? -17.945 13.898 -0.241 1.00 97.94 217 LEU A CA 1
ATOM 1705 C C . LEU A 1 217 ? -17.495 15.331 -0.517 1.00 97.94 217 LEU A C 1
ATOM 1707 O O . LEU A 1 217 ? -17.388 15.750 -1.671 1.00 97.94 217 LEU A O 1
ATOM 1711 N N . LEU A 1 218 ? -17.170 16.050 0.552 1.00 95.19 218 LEU A N 1
ATOM 1712 C CA . LEU A 1 218 ? -16.619 17.397 0.481 1.00 95.19 218 LEU A CA 1
ATOM 1713 C C . LEU A 1 218 ? -15.113 17.371 0.182 1.00 95.19 218 LEU A C 1
ATOM 1715 O O . LEU A 1 218 ? -14.439 16.331 0.232 1.00 95.19 218 LEU A O 1
ATOM 1719 N N . ARG A 1 219 ? -14.548 18.546 -0.116 1.00 94.44 219 ARG A N 1
ATOM 1720 C CA . ARG A 1 219 ? -13.092 18.712 -0.260 1.00 94.44 219 ARG A CA 1
ATOM 1721 C C . ARG A 1 219 ? -12.366 18.313 1.028 1.00 94.44 219 ARG A C 1
ATOM 1723 O O . ARG A 1 219 ? -11.372 17.603 0.943 1.00 94.44 219 ARG A O 1
ATOM 1730 N N . THR A 1 220 ? -12.936 18.680 2.173 1.00 94.94 220 THR A N 1
ATOM 1731 C CA . THR A 1 220 ? -12.456 18.415 3.539 1.00 94.94 220 THR A CA 1
ATOM 1732 C C . THR A 1 220 ? -12.782 17.015 4.061 1.00 94.94 220 THR A C 1
ATOM 1734 O O . THR A 1 220 ? -12.625 16.767 5.247 1.00 94.94 220 THR A O 1
ATOM 1737 N N . ALA A 1 221 ? -13.286 16.105 3.225 1.00 96.81 221 ALA A N 1
ATOM 1738 C CA . ALA A 1 221 ? -13.508 14.730 3.656 1.00 96.81 221 ALA A CA 1
ATOM 1739 C C . ALA A 1 221 ? -12.182 14.019 3.966 1.00 96.81 221 ALA A C 1
ATOM 1741 O O . ALA A 1 221 ? -11.209 14.174 3.222 1.00 96.81 221 ALA A O 1
ATOM 1742 N N . GLU A 1 222 ? -12.190 13.217 5.023 1.00 97.25 222 GLU A N 1
ATOM 1743 C CA . GLU A 1 222 ? -11.023 12.584 5.635 1.00 97.25 222 GLU A CA 1
ATOM 1744 C C . GLU A 1 222 ? -11.097 11.063 5.480 1.00 97.25 222 GLU A C 1
ATOM 1746 O O . GLU A 1 222 ? -12.176 10.493 5.286 1.00 97.25 222 GLU A O 1
ATOM 1751 N N . VAL A 1 223 ? -9.931 10.417 5.497 1.00 97.75 223 VAL A N 1
ATOM 1752 C CA . VAL A 1 223 ? -9.821 8.957 5.461 1.00 97.75 223 VAL A CA 1
ATOM 1753 C C . VAL A 1 223 ? -9.852 8.430 6.888 1.00 97.75 223 VAL A C 1
ATOM 1755 O O . VAL A 1 223 ? -9.172 8.961 7.759 1.00 97.75 223 VAL A O 1
ATOM 1758 N N . ASP A 1 224 ? -10.627 7.378 7.102 1.00 96.88 224 ASP A N 1
ATOM 1759 C CA . ASP A 1 224 ? -10.908 6.805 8.410 1.00 96.88 224 ASP A CA 1
ATOM 1760 C C . ASP A 1 224 ? -11.003 5.269 8.316 1.00 96.88 224 ASP A C 1
ATOM 1762 O O . ASP A 1 224 ? -11.233 4.706 7.242 1.00 96.88 224 ASP A O 1
ATOM 1766 N N . HIS A 1 225 ? -10.820 4.583 9.441 1.00 97.44 225 HIS A N 1
ATOM 1767 C CA . HIS A 1 225 ? -10.982 3.136 9.573 1.00 97.44 225 HIS A CA 1
ATOM 1768 C C . HIS A 1 225 ? -12.377 2.823 10.109 1.00 97.44 225 HIS A C 1
ATOM 1770 O O . HIS A 1 225 ? -12.701 3.270 11.199 1.00 97.44 225 HIS A O 1
ATOM 1776 N N . ARG A 1 226 ? -13.200 2.032 9.411 1.00 96.50 226 ARG A N 1
ATOM 1777 C CA . ARG A 1 226 ? -14.562 1.646 9.837 1.00 96.50 226 ARG A CA 1
ATOM 1778 C C . ARG A 1 226 ? -14.565 1.108 11.266 1.00 96.50 226 ARG A C 1
ATOM 1780 O O . ARG A 1 226 ? -15.298 1.638 12.097 1.00 96.50 226 ARG A O 1
ATOM 1787 N N . VAL A 1 227 ? -13.696 0.137 11.538 1.00 95.56 227 VAL A N 1
ATOM 1788 C CA . VAL A 1 227 ? -13.365 -0.359 12.874 1.00 95.56 227 VAL A CA 1
ATOM 1789 C C . VAL A 1 227 ? -12.045 0.273 13.328 1.00 95.56 227 VAL A C 1
ATOM 1791 O O . VAL A 1 227 ? -11.034 0.113 12.636 1.00 95.56 227 VAL A O 1
ATOM 1794 N N . PRO A 1 228 ? -12.010 0.980 14.468 1.00 95.38 228 PRO A N 1
ATOM 1795 C CA . PRO A 1 228 ? -10.806 1.672 14.922 1.00 95.38 228 PRO A CA 1
ATOM 1796 C C . PRO A 1 228 ? -9.689 0.695 15.304 1.00 95.38 228 PRO A C 1
ATOM 1798 O O . PRO A 1 228 ? -9.923 -0.277 16.020 1.00 95.38 228 PRO A O 1
ATOM 1801 N N . LEU A 1 229 ? -8.448 0.984 14.901 1.00 95.56 229 LEU A N 1
ATOM 1802 C CA . LEU A 1 229 ? -7.314 0.064 15.093 1.00 95.56 229 LEU A CA 1
ATOM 1803 C C . LEU A 1 229 ? -6.996 -0.252 16.566 1.00 95.56 229 LEU A C 1
ATOM 1805 O O . LEU A 1 229 ? -6.493 -1.333 16.859 1.00 95.56 229 LEU A O 1
ATOM 1809 N N . TYR A 1 230 ? -7.316 0.646 17.506 1.00 93.50 230 TYR A N 1
ATOM 1810 C CA . TYR A 1 230 ? -7.131 0.360 18.937 1.00 93.50 230 TYR A CA 1
ATOM 1811 C C . TYR A 1 230 ? -8.063 -0.760 19.424 1.00 93.50 230 TYR A C 1
ATOM 1813 O O . TYR A 1 230 ? -7.704 -1.506 20.332 1.00 93.50 230 TYR A O 1
ATOM 1821 N N . ARG A 1 231 ? -9.254 -0.883 18.821 1.00 94.81 231 ARG A N 1
ATOM 1822 C CA . ARG A 1 231 ? -10.209 -1.944 19.137 1.00 94.81 231 ARG A CA 1
ATOM 1823 C C . ARG A 1 231 ? -9.715 -3.275 18.582 1.00 94.81 231 ARG A C 1
ATOM 1825 O O . ARG A 1 231 ? -9.700 -4.256 19.308 1.00 94.81 231 ARG A O 1
ATOM 1832 N N . ILE A 1 232 ? -9.206 -3.271 17.349 1.00 96.06 232 ILE A N 1
ATOM 1833 C CA . ILE A 1 232 ? -8.588 -4.449 16.717 1.00 96.06 232 ILE A CA 1
ATOM 1834 C C . ILE A 1 232 ? -7.422 -4.979 17.552 1.00 96.06 232 ILE A C 1
ATOM 1836 O O . ILE A 1 232 ? -7.330 -6.176 17.791 1.00 96.06 232 ILE A O 1
ATOM 1840 N N . TRP A 1 233 ? -6.568 -4.088 18.056 1.00 94.56 233 TRP A N 1
ATOM 1841 C CA . TRP A 1 233 ? -5.488 -4.469 18.966 1.00 94.56 233 TRP A CA 1
ATOM 1842 C C . TRP A 1 233 ? -5.991 -5.135 20.253 1.00 94.56 233 TRP A C 1
ATOM 1844 O O . TRP A 1 233 ? -5.402 -6.108 20.714 1.00 94.56 233 TRP A O 1
ATOM 1854 N N . ARG A 1 234 ? -7.079 -4.622 20.835 1.00 92.69 234 ARG A N 1
ATOM 1855 C CA . ARG A 1 234 ? -7.651 -5.161 22.073 1.00 92.69 234 ARG A CA 1
ATOM 1856 C C . ARG A 1 234 ? -8.355 -6.503 21.860 1.00 92.69 234 ARG A C 1
ATOM 1858 O O . ARG A 1 234 ? -8.187 -7.404 22.670 1.00 92.69 234 ARG A O 1
ATOM 1865 N N . GLU A 1 235 ? -9.172 -6.599 20.818 1.00 94.88 235 GLU A N 1
ATOM 1866 C CA . GLU A 1 235 ? -10.186 -7.653 20.673 1.00 94.88 235 GLU A CA 1
ATOM 1867 C C . GLU A 1 235 ? -9.798 -8.721 19.656 1.00 94.88 235 GLU A C 1
ATOM 1869 O O . GLU A 1 235 ? -10.140 -9.883 19.829 1.00 94.88 235 GLU A O 1
ATOM 1874 N N . GLU A 1 236 ? -9.067 -8.347 18.608 1.00 94.69 236 GLU A N 1
ATOM 1875 C CA . GLU A 1 236 ? -8.902 -9.189 17.419 1.00 94.69 236 GLU A CA 1
ATOM 1876 C C . GLU A 1 236 ? -7.455 -9.648 17.216 1.00 94.69 236 GLU A C 1
ATOM 1878 O O . GLU A 1 236 ? -7.161 -10.342 16.248 1.00 94.69 236 GLU A O 1
ATOM 1883 N N . ARG A 1 237 ? -6.526 -9.299 18.120 1.00 93.19 237 ARG A N 1
ATOM 1884 C CA . ARG A 1 237 ? -5.082 -9.567 17.954 1.00 93.19 237 ARG A CA 1
ATOM 1885 C C . ARG A 1 237 ? -4.702 -11.042 17.803 1.00 93.19 237 ARG A C 1
ATOM 1887 O O . ARG A 1 237 ? -3.623 -11.328 17.299 1.00 93.19 237 ARG A O 1
ATOM 1894 N N . ALA A 1 238 ? -5.570 -11.951 18.247 1.00 93.56 238 ALA A N 1
ATOM 1895 C CA . ALA A 1 238 ? -5.376 -13.394 18.137 1.00 93.56 238 ALA A CA 1
ATOM 1896 C C . ALA A 1 238 ? -5.787 -13.960 16.765 1.00 93.56 238 ALA A C 1
ATOM 1898 O O . ALA A 1 238 ? -5.565 -15.141 16.504 1.00 93.56 238 ALA A O 1
ATOM 1899 N N . ARG A 1 239 ? -6.396 -13.148 15.889 1.00 95.50 239 ARG A N 1
ATOM 1900 C CA . ARG A 1 239 ? -6.764 -13.592 14.544 1.00 95.50 239 ARG A CA 1
ATOM 1901 C C . ARG A 1 239 ? -5.538 -13.958 13.712 1.00 95.50 239 ARG A C 1
ATOM 1903 O O . ARG A 1 239 ? -4.487 -13.331 13.873 1.00 95.50 239 ARG A O 1
ATOM 1910 N N . PRO A 1 240 ? -5.707 -14.865 12.732 1.00 96.06 240 PRO A N 1
ATOM 1911 C CA . PRO A 1 240 ? -4.686 -15.133 11.740 1.00 96.06 240 PRO A CA 1
ATOM 1912 C C . PRO A 1 240 ? -4.159 -13.848 11.096 1.00 96.06 240 PRO A C 1
ATOM 1914 O O . PRO A 1 240 ? -4.930 -12.996 10.643 1.00 96.06 240 PRO A O 1
ATOM 1917 N N . TRP A 1 241 ? -2.838 -13.718 11.002 1.00 96.06 241 TRP A N 1
ATOM 1918 C CA . TRP A 1 241 ? -2.188 -12.541 10.420 1.00 96.06 241 TRP A CA 1
ATOM 1919 C C . TRP A 1 241 ? -2.770 -12.076 9.063 1.00 96.06 241 TRP A C 1
ATOM 1921 O O . TRP A 1 241 ? -3.004 -10.871 8.901 1.00 96.06 241 TRP A O 1
ATOM 1931 N N . PRO A 1 242 ? -3.067 -12.964 8.090 1.00 96.25 242 PRO A N 1
ATOM 1932 C CA . PRO A 1 242 ? -3.663 -12.535 6.826 1.00 96.25 242 PRO A CA 1
ATOM 1933 C C . PRO A 1 242 ? -5.035 -11.863 6.975 1.00 96.25 242 PRO A C 1
ATOM 1935 O O . PRO A 1 242 ? -5.360 -10.959 6.200 1.00 96.25 242 PRO A O 1
ATOM 1938 N N . GLU A 1 243 ? -5.828 -12.264 7.973 1.00 96.19 243 GLU A N 1
ATOM 1939 C CA . GLU A 1 243 ? -7.103 -11.619 8.294 1.00 96.19 243 GLU A CA 1
ATOM 1940 C C . GLU A 1 243 ? -6.879 -10.238 8.905 1.00 96.19 243 GLU A C 1
ATOM 1942 O O . GLU A 1 243 ? -7.528 -9.272 8.489 1.00 96.19 243 GLU A O 1
ATOM 1947 N N . LEU A 1 244 ? -5.907 -10.121 9.821 1.00 96.81 244 LEU A N 1
ATOM 1948 C CA . LEU A 1 244 ? -5.560 -8.854 10.465 1.00 96.81 244 LEU A CA 1
ATOM 1949 C C . LEU A 1 244 ? -5.259 -7.758 9.437 1.00 96.81 244 LEU A C 1
ATOM 1951 O O . LEU A 1 244 ? -5.741 -6.634 9.574 1.00 96.81 244 LEU A O 1
ATOM 1955 N N . LEU A 1 245 ? -4.541 -8.072 8.353 1.00 97.25 245 LEU A N 1
ATOM 1956 C CA . LEU A 1 245 ? -4.223 -7.099 7.296 1.00 97.25 245 LEU A CA 1
ATOM 1957 C C . LEU A 1 245 ? -5.463 -6.422 6.682 1.00 97.25 245 LEU A C 1
ATOM 1959 O O . LEU A 1 245 ? -5.369 -5.302 6.171 1.00 97.25 245 LEU A O 1
ATOM 1963 N N . GLY A 1 246 ? -6.638 -7.057 6.742 1.00 97.31 246 GLY A N 1
ATOM 1964 C CA . GLY A 1 246 ? -7.903 -6.459 6.314 1.00 97.31 246 GLY A CA 1
ATOM 1965 C C . GLY A 1 246 ? -8.256 -5.164 7.055 1.00 97.31 246 GLY A C 1
ATOM 1966 O O . GLY A 1 246 ? -8.895 -4.291 6.460 1.00 97.31 246 GLY A O 1
ATOM 1967 N N . TYR A 1 247 ? -7.791 -5.001 8.300 1.00 97.88 247 TYR A N 1
ATOM 1968 C CA . TYR A 1 247 ? -8.078 -3.834 9.135 1.00 97.88 247 TYR A CA 1
ATOM 1969 C C . TYR A 1 247 ? -7.264 -2.582 8.782 1.00 97.88 247 TYR A C 1
ATOM 1971 O O . TYR A 1 247 ? -7.722 -1.482 9.073 1.00 97.88 247 TYR A O 1
ATOM 1979 N N . TRP A 1 248 ? -6.123 -2.703 8.104 1.00 97.94 248 TRP A N 1
ATOM 1980 C CA . TRP A 1 248 ? -5.388 -1.550 7.547 1.00 97.94 248 TRP A CA 1
ATOM 1981 C C . TRP A 1 248 ? -5.686 -1.334 6.065 1.00 97.94 248 TRP A C 1
ATOM 1983 O O . TRP A 1 248 ? -5.444 -0.265 5.506 1.00 97.94 248 TRP A O 1
ATOM 1993 N N . GLY A 1 249 ? -6.180 -2.381 5.409 1.00 97.19 249 GLY A N 1
ATOM 1994 C CA . GLY A 1 249 ? -6.475 -2.385 3.994 1.00 97.19 249 GLY A CA 1
ATOM 1995 C C . GLY A 1 249 ? -7.842 -1.820 3.635 1.00 97.19 249 GLY A C 1
ATOM 1996 O O . GLY A 1 249 ? -8.639 -1.341 4.444 1.00 97.19 249 GLY A O 1
ATOM 1997 N N . LEU A 1 250 ? -8.154 -1.954 2.352 1.00 97.38 250 LEU A N 1
ATOM 1998 C CA . LEU A 1 250 ? -9.417 -1.502 1.778 1.00 97.38 250 LEU A CA 1
ATOM 1999 C C . LEU A 1 250 ? -10.703 -1.990 2.466 1.00 97.38 250 LEU A C 1
ATOM 2001 O O . LEU A 1 250 ? -11.684 -1.242 2.398 1.00 97.38 250 LEU A O 1
ATOM 2005 N N . PRO A 1 251 ? -10.794 -3.201 3.045 1.00 97.69 251 PRO A N 1
ATOM 2006 C CA . PRO A 1 251 ? -12.019 -3.630 3.722 1.00 97.69 251 PRO A CA 1
ATOM 2007 C C . PRO A 1 251 ? -12.430 -2.700 4.870 1.00 97.69 251 PRO A C 1
ATOM 2009 O O . PRO A 1 251 ? -13.624 -2.458 5.059 1.00 97.69 251 PRO A O 1
ATOM 2012 N N . ASN A 1 252 ? -11.445 -2.137 5.573 1.00 98.19 252 ASN A N 1
ATOM 2013 C CA . ASN A 1 252 ? -11.663 -1.277 6.726 1.00 98.19 252 ASN A CA 1
ATOM 2014 C C . ASN A 1 252 ? -11.477 0.217 6.425 1.00 98.19 252 ASN A C 1
ATOM 2016 O O . ASN A 1 252 ? -11.980 1.044 7.171 1.00 98.19 252 ASN A O 1
ATOM 2020 N N . LEU A 1 253 ? -10.819 0.600 5.328 1.00 98.12 253 LEU A N 1
ATOM 2021 C CA . LEU A 1 253 ? -10.685 2.014 4.958 1.00 98.12 253 LEU A CA 1
ATOM 2022 C C . LEU A 1 253 ? -11.971 2.596 4.354 1.00 98.12 253 LEU A C 1
ATOM 2024 O O . LEU A 1 253 ? -12.564 2.027 3.430 1.00 98.12 253 LEU A O 1
ATOM 2028 N N . GLN A 1 254 ? -12.336 3.787 4.823 1.00 97.56 254 GLN A N 1
ATOM 2029 C CA . GLN A 1 254 ? -13.442 4.597 4.326 1.00 97.56 254 GLN A CA 1
ATOM 2030 C C . GLN A 1 254 ? -13.072 6.084 4.221 1.00 97.56 254 GLN A C 1
ATOM 2032 O O . GLN A 1 254 ? -12.126 6.552 4.842 1.00 97.56 254 GLN A O 1
ATOM 2037 N N . VAL A 1 255 ? -13.838 6.841 3.438 1.00 98.31 255 VAL A N 1
ATOM 2038 C CA . VAL A 1 255 ? -13.787 8.306 3.373 1.00 98.31 255 VAL A CA 1
ATOM 2039 C C . VAL A 1 255 ? -15.101 8.871 3.896 1.00 98.31 255 VAL A C 1
ATOM 2041 O O . VAL A 1 255 ? -16.182 8.489 3.429 1.00 98.31 255 VAL A O 1
ATOM 2044 N N . VAL A 1 256 ? -15.004 9.797 4.842 1.00 97.75 256 VAL A N 1
ATOM 2045 C CA . VAL A 1 256 ? -16.134 10.403 5.553 1.00 97.75 256 VAL A CA 1
ATOM 2046 C C . VAL A 1 256 ? -16.005 11.925 5.568 1.00 97.75 256 VAL A C 1
ATOM 2048 O O . VAL A 1 256 ? -14.909 12.478 5.499 1.00 97.75 256 VAL A O 1
ATOM 2051 N N . ASN A 1 257 ? -17.132 12.638 5.609 1.00 97.94 257 ASN A N 1
ATOM 2052 C CA . ASN A 1 257 ? -17.104 14.096 5.752 1.00 97.94 257 ASN A CA 1
ATOM 2053 C C . ASN A 1 257 ? -16.631 14.478 7.163 1.00 97.94 257 ASN A C 1
ATOM 2055 O O . ASN A 1 257 ? -16.993 13.813 8.128 1.00 97.94 257 ASN A O 1
ATOM 2059 N N . ARG A 1 258 ? -15.875 15.576 7.284 1.00 95.56 258 ARG A N 1
ATOM 2060 C CA . ARG A 1 258 ? -15.214 15.987 8.535 1.00 95.56 258 ARG A CA 1
ATOM 2061 C C . ARG A 1 258 ? -16.133 16.064 9.759 1.00 95.56 258 ARG A C 1
ATOM 2063 O O . ARG A 1 258 ? -15.725 15.622 10.820 1.00 95.56 258 ARG A O 1
ATOM 2070 N N . ALA A 1 259 ? -17.355 16.583 9.621 1.00 94.25 259 ALA A N 1
ATOM 2071 C CA . ALA A 1 259 ? -18.310 16.645 10.737 1.00 94.25 259 ALA A CA 1
ATOM 2072 C C . ALA A 1 259 ? -18.630 15.243 11.288 1.00 94.25 259 ALA A C 1
ATOM 2074 O O . ALA A 1 259 ? -18.458 14.981 12.468 1.00 94.25 259 ALA A O 1
ATOM 2075 N N . ILE A 1 260 ? -18.951 14.310 10.390 1.00 93.88 260 ILE A N 1
ATOM 2076 C CA . ILE A 1 260 ? -19.231 12.912 10.733 1.00 93.88 260 ILE A CA 1
ATOM 2077 C C . ILE A 1 260 ? -18.000 12.225 11.346 1.00 93.88 260 ILE A C 1
ATOM 2079 O O . ILE A 1 260 ? -18.114 11.445 12.287 1.00 93.88 260 ILE A O 1
ATOM 2083 N N . HIS A 1 261 ? -16.808 12.528 10.828 1.00 94.12 261 HIS A N 1
ATOM 2084 C CA . HIS A 1 261 ? -15.570 12.014 11.407 1.00 94.12 261 HIS A CA 1
ATOM 2085 C C . HIS A 1 261 ? -15.327 12.551 12.824 1.00 94.12 261 HIS A C 1
ATOM 2087 O O . HIS A 1 261 ? -14.898 11.794 13.689 1.00 94.12 261 HIS A O 1
ATOM 2093 N N . ALA A 1 262 ? -15.627 13.827 13.080 1.00 93.06 262 ALA A N 1
ATOM 2094 C CA . ALA A 1 262 ? -15.496 14.431 14.402 1.00 93.06 262 ALA A CA 1
ATOM 2095 C C . ALA A 1 262 ? -16.429 13.764 15.426 1.00 93.06 262 ALA A C 1
ATOM 2097 O O . ALA A 1 262 ? -15.965 13.398 16.506 1.00 93.06 262 ALA A O 1
ATOM 2098 N N . ASP A 1 263 ? -17.691 13.521 15.058 1.00 91.81 263 ASP A N 1
ATOM 2099 C CA . ASP A 1 263 ? -18.666 12.831 15.914 1.00 91.81 263 ASP A CA 1
ATOM 2100 C C . ASP A 1 263 ? -18.184 11.421 16.279 1.00 91.81 263 ASP A C 1
ATOM 2102 O O . ASP A 1 263 ? -18.189 11.015 17.445 1.00 91.81 263 ASP A O 1
ATOM 2106 N N . LYS A 1 264 ? -17.677 10.684 15.284 1.00 91.12 264 LYS A N 1
ATOM 2107 C CA . LYS A 1 264 ? -17.090 9.361 15.497 1.00 91.12 264 LYS A CA 1
ATOM 2108 C C . LYS A 1 264 ? -15.860 9.417 16.409 1.00 91.12 264 LYS A C 1
ATOM 2110 O O . LYS A 1 264 ? -15.763 8.632 17.351 1.00 91.12 264 LYS A O 1
ATOM 2115 N N . CYS A 1 265 ? -14.936 10.344 16.163 1.00 91.31 265 CYS A N 1
ATOM 2116 C CA . CYS A 1 265 ? -13.748 10.531 16.996 1.00 91.31 265 CYS A CA 1
ATOM 2117 C C . CYS A 1 265 ? -14.112 10.825 18.461 1.00 91.31 265 CYS A C 1
ATOM 2119 O O . CYS A 1 265 ? -13.458 10.300 19.366 1.00 91.31 265 CYS A O 1
ATOM 2121 N N . ALA A 1 266 ? -15.155 11.627 18.701 1.00 89.69 266 ALA A N 1
ATOM 2122 C CA . ALA A 1 266 ? -15.662 11.913 20.040 1.00 89.69 266 ALA A CA 1
ATOM 2123 C C . ALA A 1 266 ? -16.227 10.651 20.715 1.00 89.69 266 ALA A C 1
ATOM 2125 O O . ALA A 1 266 ? -15.859 10.348 21.854 1.00 89.69 266 ALA A O 1
ATOM 2126 N N . ALA A 1 267 ? -17.037 9.866 19.998 1.00 90.00 267 ALA A N 1
ATOM 2127 C CA . ALA A 1 267 ? -17.572 8.599 20.499 1.00 90.00 267 ALA A CA 1
ATOM 2128 C C . ALA A 1 267 ? -16.456 7.600 20.864 1.00 90.00 267 ALA A C 1
ATOM 2130 O O . ALA A 1 267 ? -16.460 7.023 21.952 1.00 90.00 267 ALA A O 1
ATOM 2131 N N . GLU A 1 268 ? -15.443 7.448 20.006 1.00 91.50 268 GLU A N 1
ATOM 2132 C CA . GLU A 1 268 ? -14.288 6.588 20.284 1.00 91.50 268 GLU A CA 1
ATOM 2133 C C . GLU A 1 268 ? -13.456 7.065 21.477 1.00 91.50 268 GLU A C 1
ATOM 2135 O O . GLU A 1 268 ? -12.935 6.255 22.246 1.00 91.50 268 GLU A O 1
ATOM 2140 N N . ALA A 1 269 ? -13.285 8.380 21.637 1.00 85.31 269 ALA A N 1
ATOM 2141 C CA . ALA A 1 269 ? -12.598 8.933 22.797 1.00 85.31 269 ALA A CA 1
ATOM 2142 C C . ALA A 1 269 ? -13.360 8.612 24.094 1.00 85.31 269 ALA A C 1
ATOM 2144 O O . ALA A 1 269 ? -12.730 8.227 25.084 1.00 85.31 269 ALA A O 1
ATOM 2145 N N . GLY A 1 270 ? -14.695 8.696 24.060 1.00 88.94 270 GLY A N 1
ATOM 2146 C CA . GLY A 1 270 ? -15.579 8.287 25.150 1.00 88.94 270 GLY A CA 1
ATOM 2147 C C . GLY A 1 270 ? -15.445 6.804 25.502 1.00 88.94 270 GLY A C 1
ATOM 2148 O O . GLY A 1 270 ? -15.279 6.468 26.677 1.00 88.94 270 GLY A O 1
ATOM 2149 N N . GLU A 1 271 ? -15.419 5.919 24.500 1.00 87.94 271 GLU A N 1
ATOM 2150 C CA . GLU A 1 271 ? -15.191 4.481 24.702 1.00 87.94 271 GLU A CA 1
ATOM 2151 C C . GLU A 1 271 ? -13.834 4.221 25.368 1.00 87.94 271 GLU A C 1
ATOM 2153 O O . GLU A 1 271 ? -13.763 3.542 26.395 1.00 87.94 271 GLU A O 1
ATOM 2158 N N . ARG A 1 272 ? -12.753 4.814 24.839 1.00 85.94 272 ARG A N 1
ATOM 2159 C CA . ARG A 1 272 ? -11.408 4.667 25.420 1.00 85.94 272 ARG A CA 1
ATOM 2160 C C . ARG A 1 272 ? -11.359 5.152 26.870 1.00 85.94 272 ARG A C 1
ATOM 2162 O O . ARG A 1 272 ? -10.688 4.533 27.691 1.00 85.94 272 ARG A O 1
ATOM 2169 N N . ALA A 1 273 ? -12.052 6.243 27.194 1.00 86.25 273 ALA A N 1
ATOM 2170 C CA . ALA A 1 273 ? -12.131 6.750 28.560 1.00 86.25 273 ALA A CA 1
ATOM 2171 C C . ALA A 1 273 ? -12.921 5.812 29.486 1.00 86.25 273 ALA A C 1
ATOM 2173 O O . ALA A 1 273 ? -12.483 5.558 30.604 1.00 86.25 273 ALA A O 1
ATOM 2174 N N . SER A 1 274 ? -14.049 5.264 29.023 1.00 87.44 274 SER A N 1
ATOM 2175 C CA . SER A 1 274 ? -14.849 4.301 29.791 1.00 87.44 274 SER A CA 1
ATOM 2176 C C . SER A 1 274 ? -14.056 3.037 30.122 1.00 87.44 274 SER A C 1
ATOM 2178 O O . SER A 1 274 ? -14.061 2.592 31.267 1.00 87.44 274 SER A O 1
ATOM 2180 N N . VAL A 1 275 ? -13.318 2.504 29.148 1.00 85.06 275 VAL A N 1
ATOM 2181 C CA . VAL A 1 275 ? -12.501 1.295 29.321 1.00 85.06 275 VAL A CA 1
ATOM 2182 C C . VAL A 1 275 ? -11.389 1.523 30.341 1.00 85.06 275 VAL A C 1
ATOM 2184 O O . VAL A 1 275 ? -11.213 0.691 31.221 1.00 85.06 275 VAL A O 1
ATOM 2187 N N . ARG A 1 276 ? -10.691 2.668 30.285 1.00 84.62 276 ARG A N 1
ATOM 2188 C CA . ARG A 1 276 ? -9.674 3.011 31.295 1.00 84.62 276 ARG A CA 1
ATOM 2189 C C . ARG A 1 276 ? -10.261 3.119 32.700 1.00 84.62 276 ARG A C 1
ATOM 2191 O O . ARG A 1 276 ? -9.655 2.619 33.634 1.00 84.62 276 ARG A O 1
ATOM 2198 N N . ARG A 1 277 ? -11.447 3.726 32.849 1.00 84.94 277 ARG A N 1
ATOM 2199 C CA . ARG A 1 277 ? -12.126 3.800 34.155 1.00 84.94 277 ARG A CA 1
ATOM 2200 C C . ARG A 1 277 ? -12.505 2.420 34.689 1.00 84.94 277 ARG A C 1
ATOM 2202 O O . ARG A 1 277 ? -12.383 2.192 35.881 1.00 84.94 277 ARG A O 1
ATOM 2209 N N . LYS A 1 278 ? -12.969 1.514 33.822 1.00 80.62 278 LYS A N 1
ATOM 2210 C CA . LYS A 1 278 ? -13.296 0.135 34.216 1.00 80.62 278 LYS A CA 1
ATOM 2211 C C . LYS A 1 278 ? -12.051 -0.654 34.623 1.00 80.62 278 LYS A C 1
ATOM 2213 O O . LYS A 1 278 ? -12.112 -1.364 35.612 1.00 80.62 278 LYS A O 1
ATOM 2218 N N . ALA A 1 279 ? -10.947 -0.501 33.891 1.00 76.25 279 ALA A N 1
ATOM 2219 C CA . ALA A 1 279 ? -9.678 -1.140 34.234 1.00 76.25 279 ALA A CA 1
ATOM 2220 C C . ALA A 1 279 ? -9.121 -0.628 35.573 1.00 76.25 279 ALA A C 1
ATOM 2222 O O . ALA A 1 279 ? -8.771 -1.437 36.416 1.00 76.25 279 ALA A O 1
ATOM 2223 N N . GLY A 1 280 ? -9.134 0.692 35.803 1.00 68.75 280 GLY A N 1
ATOM 2224 C CA . GLY A 1 280 ? -8.682 1.267 37.077 1.00 68.75 280 GLY A CA 1
ATOM 2225 C C . GLY A 1 280 ? -9.535 0.840 38.276 1.00 68.75 280 GLY A C 1
ATOM 2226 O O . GLY A 1 280 ? -8.992 0.556 39.330 1.00 68.75 280 GLY A O 1
ATOM 2227 N N . ARG A 1 281 ? -10.859 0.707 38.101 1.00 61.72 281 ARG A N 1
ATOM 2228 C CA . ARG A 1 281 ? -11.736 0.160 39.153 1.00 61.72 281 ARG A CA 1
ATOM 2229 C C . ARG A 1 281 ? -11.475 -1.318 39.444 1.00 61.72 281 ARG A C 1
ATOM 2231 O O . ARG A 1 281 ? -11.542 -1.714 40.593 1.00 61.72 281 ARG A O 1
ATOM 2238 N N . ALA A 1 282 ? -11.176 -2.119 38.421 1.00 57.91 282 ALA A N 1
ATOM 2239 C CA . ALA A 1 282 ? -10.845 -3.529 38.617 1.00 57.91 282 ALA A CA 1
ATOM 2240 C C . ALA A 1 282 ? -9.516 -3.717 39.372 1.00 57.91 282 ALA A C 1
ATOM 2242 O O . ALA A 1 282 ? -9.399 -4.670 40.126 1.00 57.91 282 ALA A O 1
ATOM 2243 N N . GLU A 1 283 ? -8.544 -2.811 39.201 1.00 53.97 283 GLU A N 1
ATOM 2244 C CA . GLU A 1 283 ? -7.298 -2.803 39.989 1.00 53.97 283 GLU A CA 1
ATOM 2245 C C . GLU A 1 283 ? -7.511 -2.298 41.433 1.00 53.97 283 GLU A C 1
ATOM 2247 O O . GLU A 1 283 ? -6.834 -2.769 42.342 1.00 53.97 283 GLU A O 1
ATOM 2252 N N . GLU A 1 284 ? -8.459 -1.380 41.667 1.00 52.53 284 GLU A N 1
ATOM 2253 C CA . GLU A 1 284 ? -8.841 -0.919 43.016 1.00 52.53 284 GLU A CA 1
ATOM 2254 C C . GLU A 1 284 ? -9.625 -1.982 43.808 1.00 52.53 284 GLU A C 1
ATOM 2256 O O . GLU A 1 284 ? -9.403 -2.121 45.007 1.00 52.53 284 GLU A O 1
ATOM 2261 N N . ASP A 1 285 ? -10.492 -2.763 43.151 1.00 51.94 285 ASP A N 1
ATOM 2262 C CA . ASP A 1 285 ? -11.261 -3.844 43.792 1.00 51.94 285 ASP A CA 1
ATOM 2263 C C . ASP A 1 285 ? -10.398 -5.089 44.120 1.00 51.94 285 ASP A C 1
ATOM 2265 O O . ASP A 1 285 ? -10.775 -5.881 44.984 1.00 51.94 285 ASP A O 1
ATOM 2269 N N . ASP A 1 286 ? -9.234 -5.259 43.475 1.00 43.94 286 ASP A N 1
ATOM 2270 C CA . ASP A 1 286 ? -8.263 -6.340 43.751 1.00 43.94 286 ASP A CA 1
ATOM 2271 C C . ASP A 1 286 ? -7.280 -5.971 44.885 1.00 43.94 286 ASP A C 1
ATOM 2273 O O . ASP A 1 286 ? -6.583 -6.823 45.443 1.00 43.94 286 ASP A O 1
ATOM 2277 N N . PHE A 1 287 ? -7.249 -4.695 45.292 1.00 40.47 287 PHE A N 1
ATOM 2278 C CA . PHE A 1 287 ? -6.596 -4.262 46.524 1.00 40.47 287 PHE A CA 1
ATOM 2279 C C . PHE A 1 287 ? -7.541 -4.517 47.702 1.00 40.47 287 PHE A C 1
ATOM 2281 O O . PHE A 1 287 ? -8.172 -3.610 48.239 1.00 40.47 287 PHE A O 1
ATOM 2288 N N . CYS A 1 288 ? -7.642 -5.777 48.126 1.00 41.41 288 CYS A N 1
ATOM 2289 C CA . CYS A 1 288 ? -8.143 -6.085 49.457 1.00 41.41 288 CYS A CA 1
ATOM 2290 C C . CYS A 1 288 ? -7.020 -5.712 50.440 1.00 41.41 288 CYS A C 1
ATOM 2292 O O . CYS A 1 288 ? -6.000 -6.409 50.454 1.00 41.41 288 CYS A O 1
ATOM 2294 N N . PRO A 1 289 ? -7.120 -4.628 51.238 1.00 44.38 289 PRO A N 1
ATOM 2295 C CA . PRO A 1 289 ? -6.183 -4.452 52.328 1.00 44.38 289 PRO A CA 1
ATOM 2296 C C . PRO A 1 289 ? -6.444 -5.625 53.267 1.00 44.38 289 PRO A C 1
ATOM 2298 O O . PRO A 1 289 ? -7.478 -5.674 53.932 1.00 44.38 289 PRO A O 1
ATOM 2301 N N . SER A 1 290 ? -5.541 -6.605 53.278 1.00 49.53 290 SER A N 1
ATOM 2302 C CA . SER A 1 290 ? -5.474 -7.587 54.352 1.00 49.53 290 SER A CA 1
ATOM 2303 C C . SER A 1 290 ? -5.576 -6.802 55.652 1.00 49.53 290 SER A C 1
ATOM 2305 O O . SER A 1 290 ? -4.752 -5.911 55.886 1.00 49.53 290 SER A O 1
ATOM 2307 N N . SER A 1 291 ? -6.661 -7.051 56.396 1.00 45.53 291 SER A N 1
ATOM 2308 C CA . SER A 1 291 ? -6.981 -6.381 57.652 1.00 45.53 291 SER A CA 1
ATOM 2309 C C . SER A 1 291 ? -5.700 -6.172 58.449 1.00 45.53 291 SER A C 1
ATOM 2311 O O . SER A 1 291 ? -4.948 -7.136 58.599 1.00 45.53 291 SER A O 1
ATOM 2313 N N . PRO A 1 292 ? -5.418 -4.958 58.951 1.00 45.84 292 PRO A N 1
ATOM 2314 C CA . PRO A 1 292 ? -4.325 -4.814 59.889 1.00 45.84 292 PRO A CA 1
ATOM 2315 C C . PRO A 1 292 ? -4.632 -5.748 61.055 1.00 45.84 292 PRO A C 1
ATOM 2317 O O . PRO A 1 292 ? -5.712 -5.655 61.644 1.00 45.84 292 PRO A O 1
ATOM 2320 N N . ASP A 1 293 ? -3.710 -6.671 61.326 1.00 48.88 293 ASP A N 1
ATOM 2321 C CA . ASP A 1 293 ? -3.727 -7.501 62.519 1.00 48.88 293 ASP A CA 1
ATOM 2322 C C . ASP A 1 293 ? -3.970 -6.578 63.712 1.00 48.88 293 ASP A C 1
ATOM 2324 O O . ASP A 1 293 ? -3.113 -5.782 64.109 1.00 48.88 293 ASP A O 1
ATOM 2328 N N . ILE A 1 294 ? -5.188 -6.636 64.252 1.00 49.12 294 ILE A N 1
ATOM 2329 C CA . ILE A 1 294 ? -5.504 -6.035 65.535 1.00 49.12 294 ILE A CA 1
ATOM 2330 C C . ILE A 1 294 ? -4.709 -6.866 66.530 1.00 49.12 294 ILE A C 1
ATOM 2332 O O . ILE A 1 294 ? -5.127 -7.950 66.931 1.00 49.12 294 ILE A O 1
ATOM 2336 N N . VAL A 1 295 ? -3.525 -6.369 66.883 1.00 49.16 295 VAL A N 1
ATOM 2337 C CA . VAL A 1 295 ? -2.756 -6.851 68.022 1.00 49.16 295 VAL A CA 1
ATOM 2338 C C . VAL A 1 295 ? -3.654 -6.668 69.240 1.00 49.16 295 VAL A C 1
ATOM 2340 O O . VAL A 1 295 ? -3.796 -5.565 69.767 1.00 49.16 295 VAL A O 1
ATOM 2343 N N . GLN A 1 296 ? -4.326 -7.746 69.645 1.00 48.75 296 GLN A N 1
ATOM 2344 C CA . GLN A 1 296 ? -5.003 -7.810 70.928 1.00 48.75 296 GLN A CA 1
ATOM 2345 C C . GLN A 1 296 ? -3.932 -7.623 72.001 1.00 48.75 296 GLN A C 1
ATOM 234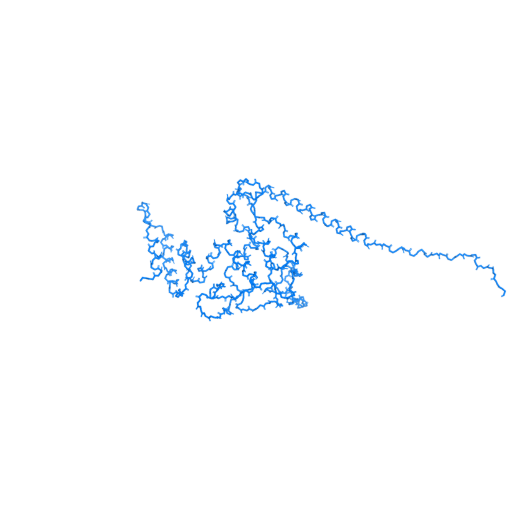7 O O . GLN A 1 296 ? -3.027 -8.444 72.152 1.00 48.75 296 GLN A O 1
ATOM 2352 N N . ALA A 1 297 ? -4.010 -6.500 72.710 1.00 47.16 297 ALA A N 1
ATOM 2353 C CA . ALA A 1 297 ? -3.239 -6.298 73.922 1.00 47.16 297 ALA A CA 1
ATOM 2354 C C . ALA A 1 297 ? -3.574 -7.429 74.916 1.00 47.16 297 ALA A C 1
ATOM 2356 O O . ALA A 1 297 ? -4.750 -7.783 75.041 1.00 47.16 297 ALA A O 1
ATOM 2357 N N . PRO A 1 298 ? -2.582 -8.008 75.611 1.00 47.88 298 PRO A N 1
ATOM 2358 C CA . PRO A 1 298 ? -2.846 -9.053 76.587 1.00 47.88 298 PRO A CA 1
ATOM 2359 C C . PRO A 1 298 ? -3.640 -8.494 77.773 1.00 47.88 298 PRO A C 1
ATOM 2361 O O . PRO A 1 298 ? -3.320 -7.436 78.320 1.00 47.88 298 PRO A O 1
ATOM 2364 N N . ASP A 1 299 ? -4.677 -9.236 78.147 1.00 55.72 299 ASP A N 1
ATOM 2365 C CA . ASP A 1 299 ? -5.556 -8.987 79.286 1.00 55.72 299 ASP A CA 1
ATOM 2366 C C . ASP A 1 299 ? -4.757 -9.031 80.613 1.00 55.72 299 ASP A C 1
ATOM 2368 O O . ASP A 1 299 ? -4.111 -10.046 80.898 1.00 55.72 299 ASP A O 1
ATOM 2372 N N . PRO A 1 300 ? -4.750 -7.964 81.440 1.00 47.31 300 PRO A N 1
ATOM 2373 C CA . PRO A 1 300 ? -3.932 -7.908 82.650 1.00 47.31 300 PRO A CA 1
ATOM 2374 C C . PRO A 1 300 ? -4.445 -8.745 83.836 1.00 47.31 300 PRO A C 1
ATOM 2376 O O . PRO A 1 300 ? -3.865 -8.647 84.918 1.00 47.31 300 PRO A O 1
ATOM 2379 N N . LEU A 1 301 ? -5.492 -9.565 83.685 1.00 51.94 301 LEU A N 1
ATOM 2380 C CA . LEU A 1 301 ? -6.121 -10.259 84.820 1.00 51.94 301 LEU A CA 1
ATOM 2381 C C . LEU A 1 301 ? -5.919 -11.781 84.903 1.00 51.94 301 LEU A C 1
ATOM 2383 O O . LEU A 1 301 ? -6.449 -12.406 85.818 1.00 51.94 301 LEU A O 1
ATOM 2387 N N . SER A 1 302 ? -5.064 -12.391 84.077 1.00 52.41 302 SER A N 1
ATOM 2388 C CA . SER A 1 302 ? -4.645 -13.793 84.280 1.00 52.41 302 SER A CA 1
ATOM 2389 C C . SER A 1 302 ? -3.403 -13.891 85.184 1.00 52.41 302 SER A C 1
ATOM 2391 O O . SER A 1 302 ? -2.302 -14.255 84.775 1.00 52.41 302 SER A O 1
ATOM 2393 N N . ARG A 1 303 ? -3.571 -13.505 86.450 1.00 53.03 303 ARG A N 1
ATOM 2394 C CA . ARG A 1 303 ? -2.677 -13.862 87.562 1.00 53.03 303 ARG A CA 1
ATOM 2395 C C . ARG A 1 303 ? -3.542 -14.147 88.779 1.00 53.03 303 ARG A C 1
ATOM 2397 O O . ARG A 1 303 ? -3.728 -13.256 89.593 1.00 53.03 303 ARG A O 1
ATOM 2404 N N . MET A 1 304 ? -4.062 -15.364 88.881 1.00 47.56 304 MET A N 1
ATOM 2405 C CA . MET A 1 304 ? -4.337 -16.087 90.129 1.00 47.56 304 MET A CA 1
ATOM 2406 C C . MET A 1 304 ? -4.934 -17.435 89.739 1.00 47.56 304 MET A C 1
ATOM 2408 O O . MET A 1 304 ? -6.124 -17.498 89.477 1.00 47.56 304 MET A O 1
ATOM 2412 N N . GLU A 1 305 ? -4.089 -18.461 89.652 1.00 45.62 305 GLU A N 1
ATOM 2413 C CA . GLU A 1 305 ? -4.376 -19.868 89.974 1.00 45.62 305 GLU A CA 1
ATOM 2414 C C . GLU A 1 305 ? -3.221 -20.714 89.434 1.00 45.62 305 GLU A C 1
ATOM 2416 O O . GLU A 1 305 ? -3.128 -20.956 88.241 1.00 45.62 305 GLU A O 1
ATOM 2421 N N . GLU A 1 306 ? -2.278 -21.070 90.306 1.00 46.38 306 GLU A N 1
ATOM 2422 C CA . GLU A 1 306 ? -1.862 -22.458 90.548 1.00 46.38 306 GLU A CA 1
ATOM 2423 C C . GLU A 1 306 ? -0.677 -22.490 91.524 1.00 46.38 306 GLU A C 1
ATOM 2425 O O . GLU A 1 306 ? 0.124 -21.558 91.621 1.00 46.38 306 GLU A O 1
ATOM 2430 N N . ARG A 1 307 ? -0.699 -23.539 92.343 1.00 46.38 307 ARG A N 1
ATOM 2431 C CA . ARG A 1 307 ? 0.186 -23.839 93.468 1.00 46.38 307 ARG A CA 1
ATOM 2432 C C . ARG A 1 307 ? 1.461 -24.528 93.008 1.00 46.38 307 ARG A C 1
ATOM 2434 O O . ARG A 1 307 ? 1.395 -25.226 91.977 1.00 46.38 307 ARG A O 1
#

Foldseek 3Di:
DDPLVVLVVVVPDDPDPDPDDDDPVRVVLVVQQVQLSVQQVVADDPDDDPQLCSQQNPDSHRHSHSLVSQLSSLLVVLQVLQVVLLVLLVVVWFPPPDFQDAAPDDPPPPDPDPVDPVVVPDPPLQRQQGHNDLLAADQQCRGPVNPPAAQAASRRRAGADPSLDRDCRPPPPGGDRVDRHRSSNVSNNCCLNPVQVVVVVQCVVVVQAAPPPRHGEDPQWGKDFQDDSVVCVVPVRRPISSVSSCRSGDVGIHIHHPVVVVVVVVVVVVVVVVVVVVVVVVVVVVPPPPPPPPPPDDDPPPPDDDD

Sequence (307 aa):
MTLAERLSAAVATETGPAGKPPSATSLWREARNAAARARLEKSLPAVFPVPVLRHALSRPLVPPTPRLAVESYWRHHILRADRLARALAAASGQPEGWTWRLGTWRPDIRRPDIRRPEAAAGEDVSEKGLAFSFRMPPAPFREVSYTLGKGHCCICGQPVYRFGWHRDLWGQGTPNRNAAWHAACVAAWKLWTAPSDHVKELKRRQGHRCAQSGKRLLRTAEVDHRVPLYRIWREERARPWPELLGYWGLPNLQVVNRAIHADKCAAEAGERASVRRKAGRAEEDDFCPSSPDIVQAPDPLSRMEER